Protein AF-A0AAW0MJF1-F1 (afdb_monomer)

Solvent-accessible surface area (backbone atoms only — not comparable to full-atom values): 19004 Å² total; per-residue (Å²): 140,81,65,64,67,62,52,50,54,56,47,52,52,49,53,52,48,53,51,50,51,50,52,51,49,53,52,50,50,53,51,51,53,50,50,53,51,48,53,52,50,49,56,52,47,53,52,52,52,52,54,50,50,53,50,51,52,54,46,53,53,50,53,50,53,53,50,55,50,52,52,51,55,50,53,51,50,51,52,52,51,50,54,61,73,61,71,66,91,77,89,72,94,64,80,83,66,65,59,68,59,53,53,50,50,52,48,50,53,48,54,50,49,49,54,50,51,52,51,51,51,51,52,50,52,51,52,50,51,52,59,71,69,47,79,57,66,64,60,55,48,52,53,50,50,51,52,52,52,51,51,51,50,53,51,52,49,55,49,49,56,48,50,53,49,51,49,52,56,49,52,52,50,51,52,48,52,52,49,52,53,51,52,52,50,51,51,51,54,48,52,52,53,50,54,53,49,50,53,59,46,51,56,48,55,53,51,53,52,48,51,52,52,53,52,50,53,52,50,52,54,50,52,52,53,53,50,57,55,50,52,56,51,50,53,70,71,50,79,85,84,77,81,85,76,75,91,78,82,84,90,85,84,83,89,78,86,80,85,77,80,83,84,74,93,80,82,87,83,86,79,88,82,87,80,92,79,86,86,83,87,84,91,83,72,71,76,64,53,56,58,53,51,49,52,52,55,51,50,51,53,53,50,50,55,52,52,51,53,51,49,51,52,52,51,50,55,54,54,68,74,73,112

Mean predicted aligned error: 22.52 Å

Secondary structure (DSSP, 8-state):
---HHHHHHHHHHHHHHHHHHHHHHHHHHHHHHHHHHHHHHHHHHHHHHHHHHHHHHHHHHHHHHHHHHHHHHHHHHHHHHHHHHT------------HHHHHHHHHHHHHHHHHHHHHHHHHHHHHHHHHHHS--HHHHHHHHHHHHHHHHHHHHHHHHHHHHHHHHHHHHHHHHHHHHHHHHHHHHHHHHHHHHHHHHHHHHHHHHHHHHHHHHHHHHHHHHHHHHHHHHHHHHHS-S----PPPPPP------PPPPP--------PPP------------STHHHHHHHHHHHHHHHHHHHHHHHHHHHHHHHHHHTT-

Radius of gyration: 60.4 Å; Cα contacts (8 Å, |Δi|>4): 4; chains: 1; bounding box: 128×56×182 Å

Organism: NCBI:txid88201

InterPro domains:
  IPR018039 Intermediate filament protein, conserved site [PS00226] (220-228)
  IPR039008 Intermediate filament, rod domain [PF00038] (60-233)
  IPR039008 Intermediate filament, rod domain [PS51842] (1-234)
  IPR039008 Intermediate filament, rod domain [SM01391] (6-233)
  IPR050405 Intermediate filament structural protein [PTHR45652] (61-307)

Sequence (323 aa):
MSLAPARLYEQEIRDLRARVEELTHEKSQMHVDCVQMNDALERSREKLDEESGSREESGALLDEIAFLRKVHEEELHELQASLQATQVSVEMDMAKPDLAAALKDIRSQYENLSARNQAQAEDWYRSKIATCLRPRPELTEYRRQVQARTLEIEALRGHNEALERQIAEMEDRHNQEIGELQDTIQQLEVALRTTKGEMSHHLREYQDLLNVKMALDIEIAAYRKLLEGEECRLSSVGGSWCSRVTPASPTCPRAATPWAPTGGPNPKRRKETRERGRGRGGEGEEGGDERREEMRREETRREEMRKEMRERMRRKRRAEAAG

Structure (mmCIF, N/CA/C/O backbone):
data_AF-A0AAW0MJF1-F1
#
_entry.id   AF-A0AAW0MJF1-F1
#
loop_
_atom_site.group_PDB
_atom_site.id
_atom_site.type_symbol
_atom_site.label_atom_id
_atom_site.label_alt_id
_atom_site.label_comp_id
_atom_site.label_asym_id
_atom_site.label_entity_id
_atom_site.label_seq_id
_atom_site.pdbx_PDB_ins_code
_atom_site.Cartn_x
_atom_site.Cartn_y
_atom_site.Cartn_z
_atom_site.occupancy
_atom_site.B_iso_or_equiv
_atom_site.auth_seq_id
_atom_site.auth_comp_id
_atom_site.auth_asym_id
_atom_site.auth_atom_id
_atom_site.pdbx_PDB_model_num
ATOM 1 N N . MET A 1 1 ? 25.056 -19.487 -34.128 1.00 54.19 1 MET A N 1
ATOM 2 C CA . MET A 1 1 ? 23.997 -20.400 -33.647 1.00 54.19 1 MET A CA 1
ATOM 3 C C . MET A 1 1 ? 24.517 -21.143 -32.417 1.00 54.19 1 MET A C 1
ATOM 5 O O . MET A 1 1 ? 25.298 -22.054 -32.618 1.00 54.19 1 MET A O 1
ATOM 9 N N . SER A 1 2 ? 24.176 -20.736 -31.183 1.00 54.31 2 SER A N 1
ATOM 10 C CA . SER A 1 2 ? 24.315 -21.587 -29.965 1.00 54.31 2 SER A CA 1
ATOM 11 C C . SER A 1 2 ? 23.780 -20.947 -28.660 1.00 54.31 2 SER A C 1
ATOM 13 O O . SER A 1 2 ? 24.187 -21.354 -27.579 1.00 54.31 2 SER A O 1
ATOM 15 N N . LEU A 1 3 ? 22.887 -19.947 -28.712 1.00 56.09 3 LEU A N 1
ATOM 16 C CA . LEU A 1 3 ? 22.338 -19.310 -27.494 1.00 56.09 3 LEU A CA 1
ATOM 17 C C . LEU A 1 3 ? 21.082 -20.009 -26.939 1.00 56.09 3 LEU A C 1
ATOM 19 O O . LEU A 1 3 ? 20.612 -19.651 -25.866 1.00 56.09 3 LEU A O 1
ATOM 23 N N . ALA A 1 4 ? 20.528 -20.995 -27.650 1.00 67.94 4 ALA A N 1
ATOM 24 C CA . ALA A 1 4 ? 19.291 -21.670 -27.251 1.00 67.94 4 ALA A CA 1
ATOM 25 C C . ALA A 1 4 ? 19.394 -22.452 -25.921 1.00 67.94 4 ALA A C 1
ATOM 27 O O . ALA A 1 4 ? 18.484 -22.313 -25.109 1.00 67.94 4 ALA A O 1
ATOM 28 N N . PRO A 1 5 ? 20.484 -23.195 -25.627 1.00 75.19 5 PRO A N 1
ATOM 29 C CA . PRO A 1 5 ? 20.583 -23.947 -24.373 1.00 75.19 5 PRO A CA 1
ATOM 30 C C . PRO A 1 5 ? 20.704 -23.042 -23.141 1.00 75.19 5 PRO A C 1
ATOM 32 O O . PRO A 1 5 ? 20.061 -23.290 -22.132 1.00 75.19 5 PRO A O 1
ATOM 35 N N . ALA A 1 6 ? 21.481 -21.957 -23.230 1.00 77.25 6 ALA A N 1
ATOM 36 C CA . ALA A 1 6 ? 21.630 -21.000 -22.129 1.00 77.25 6 ALA A CA 1
ATOM 37 C C . ALA A 1 6 ? 20.303 -20.297 -21.797 1.00 77.25 6 ALA A C 1
ATOM 39 O O . ALA A 1 6 ? 19.976 -20.116 -20.630 1.00 77.25 6 ALA A O 1
ATOM 40 N N . ARG A 1 7 ? 19.504 -19.971 -22.822 1.00 80.44 7 ARG A N 1
ATOM 41 C CA . ARG A 1 7 ? 18.175 -19.369 -22.644 1.00 80.44 7 ARG A CA 1
ATOM 42 C C . ARG A 1 7 ? 17.169 -20.313 -21.985 1.00 80.44 7 ARG A C 1
ATOM 44 O O . ARG A 1 7 ? 16.354 -19.839 -21.206 1.00 80.44 7 ARG A O 1
ATOM 51 N N . LEU A 1 8 ? 17.242 -21.614 -22.275 1.00 84.88 8 LEU A N 1
ATOM 52 C CA . LEU A 1 8 ? 16.410 -22.630 -21.622 1.00 84.88 8 LEU A CA 1
ATOM 53 C C . LEU A 1 8 ? 16.735 -22.737 -20.129 1.00 84.88 8 LEU A C 1
ATOM 55 O O . LEU A 1 8 ? 15.830 -22.640 -19.312 1.00 84.88 8 LEU A O 1
ATOM 59 N N . TYR A 1 9 ? 18.018 -22.816 -19.766 1.00 85.44 9 TYR A N 1
ATOM 60 C CA . TYR A 1 9 ? 18.418 -22.847 -18.354 1.00 85.44 9 TYR A CA 1
ATOM 61 C C . TYR A 1 9 ? 18.075 -21.554 -17.609 1.00 85.44 9 TYR A C 1
ATOM 63 O O . TYR A 1 9 ? 17.647 -21.593 -16.461 1.00 85.44 9 TYR A O 1
ATOM 71 N N . GLU A 1 10 ? 18.232 -20.391 -18.245 1.00 88.50 10 GLU A N 1
ATOM 72 C CA . GLU A 1 10 ? 17.797 -19.125 -17.647 1.00 88.50 10 GLU A CA 1
ATOM 73 C C . GLU A 1 10 ? 16.285 -19.081 -17.415 1.00 88.50 10 GLU A C 1
ATOM 75 O O . GLU A 1 10 ? 15.842 -18.515 -16.418 1.00 88.50 10 GLU A O 1
ATOM 80 N N . GLN A 1 11 ? 15.500 -19.658 -18.325 1.00 92.00 11 GLN A N 1
ATOM 81 C CA . GLN A 1 11 ? 14.054 -19.750 -18.186 1.00 92.00 11 GLN A CA 1
ATOM 82 C C . GLN A 1 11 ? 13.667 -20.716 -17.059 1.00 92.00 11 GLN A C 1
ATOM 84 O O . GLN A 1 11 ? 12.925 -20.318 -16.172 1.00 92.00 11 GLN A O 1
ATOM 89 N N . GLU A 1 12 ? 14.267 -21.906 -17.000 1.00 92.38 12 GLU A N 1
ATOM 90 C CA . GLU A 1 12 ? 14.061 -22.862 -15.903 1.00 92.38 12 GLU A CA 1
ATOM 91 C C . GLU A 1 12 ? 14.434 -22.267 -14.537 1.00 92.38 12 GLU A C 1
ATOM 93 O O . GLU A 1 12 ? 13.709 -22.443 -13.563 1.00 92.38 12 GLU A O 1
ATOM 98 N N . ILE A 1 13 ? 15.532 -21.506 -14.444 1.00 93.12 13 ILE A N 1
ATOM 99 C CA . ILE A 1 13 ? 15.917 -20.814 -13.204 1.00 93.12 13 ILE A CA 1
ATOM 100 C C . ILE A 1 13 ? 14.878 -19.755 -12.816 1.00 93.12 13 ILE A C 1
ATOM 102 O O . ILE A 1 13 ? 14.597 -19.598 -11.628 1.00 93.12 13 ILE A O 1
ATOM 106 N N . ARG A 1 14 ? 14.316 -19.016 -13.782 1.00 94.81 14 ARG A N 1
ATOM 107 C CA . ARG A 1 14 ? 13.244 -18.043 -13.514 1.00 94.81 14 ARG A CA 1
ATOM 108 C C . ARG A 1 14 ? 11.971 -18.735 -13.037 1.00 94.81 14 ARG A C 1
ATOM 110 O O . ARG A 1 14 ? 11.417 -18.306 -12.031 1.00 94.81 14 ARG A O 1
ATOM 117 N N . ASP A 1 15 ? 11.571 -19.822 -13.685 1.00 94.81 15 ASP A N 1
ATOM 118 C CA . ASP A 1 15 ? 10.372 -20.584 -13.325 1.00 94.81 15 ASP A CA 1
ATOM 119 C C . ASP A 1 15 ? 10.519 -21.225 -11.935 1.00 94.81 15 ASP A C 1
ATOM 121 O O . ASP A 1 15 ? 9.611 -21.159 -11.108 1.00 94.81 15 ASP A O 1
ATOM 125 N N . LEU A 1 16 ? 11.700 -21.774 -11.624 1.00 93.75 16 LEU A N 1
ATOM 126 C CA . LEU A 1 16 ? 12.009 -22.306 -10.296 1.00 93.75 16 LEU A CA 1
ATOM 127 C C . LEU A 1 16 ? 12.010 -21.214 -9.219 1.00 93.75 16 LEU A C 1
ATOM 129 O O . LEU A 1 16 ? 11.521 -21.459 -8.119 1.00 93.75 16 LEU A O 1
ATOM 133 N N . ARG A 1 17 ? 12.525 -20.012 -9.512 1.00 95.75 17 ARG A N 1
ATOM 134 C CA . ARG A 1 17 ? 12.466 -18.869 -8.581 1.00 95.75 17 ARG A CA 1
ATOM 135 C C . ARG A 1 17 ? 11.030 -18.431 -8.326 1.00 95.75 17 ARG A C 1
ATOM 137 O O . ARG A 1 17 ? 10.650 -18.338 -7.165 1.00 95.75 17 ARG A O 1
ATOM 144 N N . ALA A 1 18 ? 10.231 -18.267 -9.380 1.00 96.06 18 ALA A N 1
ATOM 145 C CA . ALA A 1 18 ? 8.816 -17.928 -9.263 1.00 96.06 18 ALA A CA 1
ATOM 146 C C . ALA A 1 18 ? 8.054 -18.976 -8.438 1.00 96.06 18 ALA A C 1
ATOM 148 O O . ALA A 1 18 ? 7.267 -18.627 -7.563 1.00 96.06 18 ALA A O 1
ATOM 149 N N . ARG A 1 19 ? 8.350 -20.269 -8.636 1.00 96.25 19 ARG A N 1
ATOM 150 C CA . ARG A 1 19 ? 7.733 -21.345 -7.852 1.00 96.25 19 ARG A CA 1
ATOM 151 C C . ARG A 1 19 ? 8.162 -21.336 -6.385 1.00 96.25 19 ARG A C 1
ATOM 153 O O . ARG A 1 19 ? 7.353 -21.640 -5.513 1.00 96.25 19 ARG A O 1
ATOM 160 N N . VAL A 1 20 ? 9.423 -21.014 -6.093 1.00 95.19 20 VAL A N 1
ATOM 161 C CA . VAL A 1 20 ? 9.897 -20.844 -4.711 1.00 95.19 20 VAL A CA 1
ATOM 162 C C . VAL A 1 20 ? 9.203 -19.652 -4.058 1.00 95.19 20 VAL A C 1
ATOM 164 O O . VAL A 1 20 ? 8.736 -19.788 -2.933 1.00 95.19 20 VAL A O 1
ATOM 167 N N . GLU A 1 21 ? 9.086 -18.525 -4.758 1.00 95.50 21 GLU A N 1
ATOM 168 C CA . GLU A 1 21 ? 8.379 -17.335 -4.276 1.00 95.50 21 GLU A CA 1
ATOM 169 C C . GLU A 1 21 ? 6.901 -17.643 -3.983 1.00 95.50 21 GLU A C 1
ATOM 171 O O . GLU A 1 21 ? 6.422 -17.365 -2.882 1.00 95.50 21 GLU A O 1
ATOM 176 N N . GLU A 1 22 ? 6.210 -18.328 -4.894 1.00 96.62 22 GLU A N 1
ATOM 177 C CA . GLU A 1 22 ? 4.825 -18.780 -4.715 1.00 96.62 22 GLU A CA 1
ATOM 178 C C . GLU A 1 22 ? 4.674 -19.689 -3.485 1.00 96.62 22 GLU A C 1
ATOM 180 O O . GLU A 1 22 ? 3.863 -19.414 -2.603 1.00 96.62 22 GLU A O 1
ATOM 185 N N . LEU A 1 23 ? 5.524 -20.713 -3.349 1.00 95.44 23 LEU A N 1
ATOM 186 C CA . LEU A 1 23 ? 5.511 -21.607 -2.185 1.00 95.44 23 LEU A CA 1
ATOM 187 C C . LEU A 1 23 ? 5.860 -20.879 -0.880 1.00 95.44 23 LEU A C 1
ATOM 189 O O . LEU A 1 23 ? 5.352 -21.238 0.184 1.00 95.44 23 LEU A O 1
ATOM 193 N N . THR A 1 24 ? 6.728 -19.864 -0.920 1.00 94.44 24 THR A N 1
ATOM 194 C CA . THR A 1 24 ? 7.010 -19.041 0.264 1.00 94.44 24 THR A CA 1
ATOM 195 C C . THR A 1 24 ? 5.816 -18.178 0.649 1.00 94.44 24 THR A C 1
ATOM 197 O O . THR A 1 24 ? 5.530 -18.063 1.842 1.00 94.44 24 THR A O 1
ATOM 200 N N . HIS A 1 25 ? 5.088 -17.644 -0.333 1.00 97.19 25 HIS A N 1
ATOM 201 C CA . HIS A 1 25 ? 3.863 -16.894 -0.103 1.00 97.19 25 HIS A CA 1
ATOM 202 C C . HIS A 1 25 ? 2.766 -17.798 0.475 1.00 97.19 25 HIS A C 1
ATOM 204 O O . HIS A 1 25 ? 2.251 -17.498 1.551 1.00 97.19 25 HIS A O 1
ATOM 210 N N . GLU A 1 26 ? 2.503 -18.959 -0.131 1.00 96.75 26 GLU A N 1
ATOM 211 C CA . GLU A 1 26 ? 1.558 -19.956 0.393 1.00 96.75 26 GLU A CA 1
ATOM 212 C C . GLU A 1 26 ? 1.924 -20.397 1.815 1.00 96.75 26 GLU A C 1
ATOM 214 O O . GLU A 1 26 ? 1.077 -20.419 2.706 1.00 96.75 26 GLU A O 1
ATOM 219 N N . LYS A 1 27 ? 3.205 -20.689 2.078 1.00 94.69 27 LYS A N 1
ATOM 220 C CA . LYS A 1 27 ? 3.678 -21.037 3.424 1.00 94.69 27 LYS A CA 1
ATOM 221 C C . LYS A 1 27 ? 3.429 -19.906 4.424 1.00 94.69 27 LYS A C 1
ATOM 223 O O . LYS A 1 27 ? 3.057 -20.183 5.564 1.00 94.69 27 LYS A O 1
ATOM 228 N N . SER A 1 28 ? 3.666 -18.655 4.030 1.00 94.81 28 SER A N 1
ATOM 229 C CA . SER A 1 28 ? 3.413 -17.496 4.890 1.00 94.81 28 SER A CA 1
ATOM 230 C C . SER A 1 28 ? 1.921 -17.314 5.173 1.00 94.81 28 SER A C 1
ATOM 232 O O . SER A 1 28 ? 1.554 -17.118 6.329 1.00 94.81 28 SER A O 1
ATOM 234 N N . GLN A 1 29 ? 1.064 -17.506 4.167 1.00 96.69 29 GLN A N 1
ATOM 235 C CA . GLN A 1 29 ? -0.386 -17.446 4.313 1.00 96.69 29 GLN A CA 1
ATOM 236 C C . GLN A 1 29 ? -0.892 -18.543 5.251 1.00 96.69 29 GLN A C 1
ATOM 238 O O . GLN A 1 29 ? -1.562 -18.253 6.235 1.00 96.69 29 GLN A O 1
ATOM 243 N N . MET A 1 30 ? -0.463 -19.789 5.037 1.00 94.69 30 MET A N 1
ATOM 244 C CA . MET A 1 30 ? -0.809 -20.913 5.910 1.00 94.69 30 MET A CA 1
ATOM 245 C C . MET A 1 30 ? -0.332 -20.695 7.351 1.00 94.69 30 MET A C 1
ATOM 247 O O . MET A 1 30 ? -1.000 -21.121 8.292 1.00 94.69 30 MET A O 1
ATOM 251 N N . HIS A 1 31 ? 0.814 -20.035 7.552 1.00 95.50 31 HIS A N 1
ATOM 252 C CA . HIS A 1 31 ? 1.287 -19.678 8.889 1.00 95.50 31 HIS A CA 1
ATOM 253 C C . HIS A 1 31 ? 0.371 -18.639 9.544 1.00 95.50 31 HIS A C 1
ATOM 255 O O . HIS A 1 31 ? 0.042 -18.777 10.721 1.00 95.50 31 HIS A O 1
ATOM 261 N N . VAL A 1 32 ? -0.049 -17.611 8.802 1.00 97.25 32 VAL A N 1
ATOM 262 C CA . VAL A 1 32 ? -1.008 -16.610 9.288 1.00 97.25 32 VAL A CA 1
ATOM 263 C C . VAL A 1 32 ? -2.340 -17.273 9.643 1.00 97.25 32 VAL A C 1
ATOM 265 O O . VAL A 1 32 ? -2.832 -17.070 10.752 1.00 97.25 32 VAL A O 1
ATOM 268 N N . ASP A 1 33 ? -2.868 -18.135 8.777 1.00 96.19 33 ASP A N 1
ATOM 269 C CA . ASP A 1 33 ? -4.121 -18.857 9.015 1.00 96.19 33 ASP A CA 1
ATOM 270 C C . ASP A 1 33 ? -4.019 -19.781 10.243 1.00 96.19 33 ASP A C 1
ATOM 272 O O . ASP A 1 33 ? -4.938 -19.835 11.061 1.00 96.19 33 ASP A O 1
ATOM 276 N N . CYS A 1 34 ? -2.879 -20.461 10.437 1.00 96.12 34 CYS A N 1
ATOM 277 C CA . CYS A 1 34 ? -2.621 -21.266 11.638 1.00 96.12 34 CYS A CA 1
ATOM 278 C C . CYS A 1 34 ? -2.647 -20.424 12.918 1.00 96.12 34 CYS A C 1
ATOM 280 O O . CYS A 1 34 ? -3.217 -20.860 13.918 1.00 96.12 34 CYS A O 1
ATOM 282 N N . VAL A 1 35 ? -2.037 -19.235 12.898 1.00 97.31 35 VAL A N 1
ATOM 283 C CA . VAL A 1 35 ? -2.034 -18.320 14.049 1.00 97.31 35 VAL A CA 1
ATOM 284 C C . VAL A 1 35 ? -3.453 -17.838 14.339 1.00 97.31 35 VAL A C 1
ATOM 286 O O . VAL A 1 35 ? -3.909 -17.944 15.472 1.00 97.31 35 VAL A O 1
ATOM 289 N N . GLN A 1 36 ? -4.199 -17.415 13.317 1.00 96.19 36 GLN A N 1
ATOM 290 C CA . GLN A 1 36 ? -5.585 -16.964 13.477 1.00 96.19 36 GLN A CA 1
ATOM 291 C C . GLN A 1 36 ? -6.502 -18.066 14.026 1.00 96.19 36 GLN A C 1
ATOM 293 O O . GLN A 1 36 ? -7.311 -17.811 14.920 1.00 96.19 36 GLN A O 1
ATOM 298 N N . MET A 1 37 ? -6.366 -19.296 13.518 1.00 93.94 37 MET A N 1
ATOM 299 C CA . MET A 1 37 ? -7.083 -20.464 14.034 1.00 93.94 37 MET A CA 1
ATOM 300 C C . MET A 1 37 ? -6.719 -20.756 15.490 1.00 93.94 37 MET A C 1
ATOM 302 O O . MET A 1 37 ? -7.611 -21.030 16.291 1.00 93.94 37 MET A O 1
ATOM 306 N N . ASN A 1 38 ? -5.436 -20.676 15.854 1.00 95.19 38 ASN A N 1
ATOM 307 C CA . ASN A 1 38 ? -5.012 -20.905 17.232 1.00 95.19 38 ASN A CA 1
ATOM 308 C C . ASN A 1 38 ? -5.569 -19.832 18.181 1.00 95.19 38 ASN A C 1
ATOM 310 O O . ASN A 1 38 ? -6.138 -20.180 19.213 1.00 95.19 38 ASN A O 1
ATOM 314 N N . ASP A 1 39 ? -5.532 -18.558 17.789 1.00 96.44 39 ASP A N 1
ATOM 315 C CA . ASP A 1 39 ? -6.126 -17.469 18.569 1.00 96.44 39 ASP A CA 1
ATOM 316 C C . ASP A 1 39 ? -7.650 -17.638 18.715 1.00 96.44 39 ASP A C 1
ATOM 318 O O . ASP A 1 39 ? -8.237 -17.302 19.743 1.00 96.44 39 ASP A O 1
ATOM 322 N N . ALA A 1 40 ? -8.341 -18.136 17.683 1.00 95.88 40 ALA A N 1
ATOM 323 C CA . ALA A 1 40 ? -9.775 -18.422 17.755 1.00 95.88 40 ALA A CA 1
ATOM 324 C C . ALA A 1 40 ? -10.086 -19.590 18.708 1.00 95.88 40 ALA A C 1
ATOM 326 O O . ALA A 1 40 ? -11.082 -19.544 19.439 1.00 95.88 40 ALA A O 1
ATOM 327 N N . LEU A 1 41 ? -9.231 -20.617 18.728 1.00 95.94 41 LEU A N 1
ATOM 328 C CA . LEU A 1 41 ? -9.331 -21.734 19.666 1.00 95.94 41 LEU A CA 1
ATOM 329 C C . LEU A 1 41 ? -9.059 -21.296 21.108 1.00 95.94 41 LEU A C 1
ATOM 331 O O . LEU A 1 41 ? -9.793 -21.715 22.001 1.00 95.94 41 LEU A O 1
ATOM 335 N N . GLU A 1 42 ? -8.059 -20.445 21.341 1.00 95.62 42 GLU A N 1
ATOM 336 C CA . GLU A 1 42 ? -7.759 -19.893 22.669 1.00 95.62 42 GLU A CA 1
ATOM 337 C C . GLU A 1 42 ? -8.925 -19.049 23.193 1.00 95.62 42 GLU A C 1
ATOM 339 O O . GLU A 1 42 ? -9.444 -19.349 24.265 1.00 95.62 42 GLU A O 1
ATOM 344 N N . ARG A 1 43 ? -9.469 -18.129 22.384 1.00 95.88 43 ARG A N 1
ATOM 345 C CA . ARG A 1 43 ? -10.675 -17.360 22.757 1.00 95.88 43 ARG A CA 1
ATOM 346 C C . ARG A 1 43 ? -11.892 -18.242 23.039 1.00 95.88 43 ARG A C 1
ATOM 348 O O . ARG A 1 43 ? -12.744 -17.887 23.845 1.00 95.88 43 ARG A O 1
ATOM 355 N N . SER A 1 44 ? -12.028 -19.365 22.333 1.00 91.62 44 SER A N 1
ATOM 356 C CA . SER A 1 44 ? -13.135 -20.304 22.566 1.00 91.62 44 SER A CA 1
ATOM 357 C C . SER A 1 44 ? -12.948 -21.097 23.860 1.00 91.62 44 SER A C 1
ATOM 359 O O . SER A 1 44 ? -13.934 -21.415 24.517 1.00 91.62 44 SER A O 1
ATOM 361 N N . ARG A 1 45 ? -11.700 -21.397 24.242 1.00 95.94 45 ARG A N 1
ATOM 362 C CA . ARG A 1 45 ? -11.374 -22.015 25.534 1.00 95.94 45 ARG A CA 1
ATOM 363 C C . ARG A 1 45 ? -11.634 -21.070 26.696 1.00 95.94 45 ARG A C 1
ATOM 365 O O . ARG A 1 45 ? -12.324 -21.473 27.618 1.00 95.94 45 ARG A O 1
ATOM 372 N N . GLU A 1 46 ? -11.172 -19.825 26.606 1.00 95.69 46 GLU A N 1
ATOM 373 C CA . GLU A 1 46 ? -11.406 -18.808 27.642 1.00 95.69 46 GLU A CA 1
ATOM 374 C C . GLU A 1 46 ? -12.903 -18.643 27.933 1.00 95.69 46 GLU A C 1
ATOM 376 O O . GLU A 1 46 ? -13.315 -18.678 29.086 1.00 95.69 46 GLU A O 1
ATOM 381 N N . LYS A 1 47 ? -13.742 -18.590 26.890 1.00 95.50 47 LYS A N 1
ATOM 382 C CA . LYS A 1 47 ? -15.205 -18.543 27.050 1.00 95.50 47 LYS A CA 1
ATOM 383 C C . LYS A 1 47 ? -15.780 -19.766 27.763 1.00 95.50 47 LYS A C 1
ATOM 385 O O . LYS A 1 47 ? -16.700 -19.623 28.558 1.00 95.50 47 LYS A O 1
ATOM 390 N N . LEU A 1 48 ? -15.276 -20.965 27.468 1.00 94.44 48 LEU A N 1
ATOM 391 C CA . LEU A 1 48 ? -15.730 -22.186 28.143 1.00 94.44 48 LEU A CA 1
ATOM 392 C C . LEU A 1 48 ? -15.304 -22.213 29.614 1.00 94.44 48 LEU A C 1
ATOM 394 O O . LEU A 1 48 ? -16.073 -22.684 30.453 1.00 94.44 48 LEU A O 1
ATOM 398 N N . ASP A 1 49 ? -14.114 -21.704 29.926 1.00 93.25 49 ASP A N 1
ATOM 399 C CA . ASP A 1 49 ? -13.621 -21.599 31.299 1.00 93.25 49 ASP A CA 1
ATOM 400 C C . ASP A 1 49 ? -14.437 -20.558 32.090 1.00 93.25 49 ASP A C 1
ATOM 402 O O . ASP A 1 49 ? -14.868 -20.837 33.209 1.00 93.25 49 ASP A O 1
ATOM 406 N N . GLU A 1 50 ? -14.756 -19.407 31.485 1.00 94.12 50 GLU A N 1
ATOM 407 C CA . GLU A 1 50 ? -15.657 -18.392 32.054 1.00 94.12 50 GLU A CA 1
ATOM 408 C C . GLU A 1 50 ? -17.076 -18.939 32.294 1.00 94.12 50 GLU A C 1
ATOM 410 O O . GLU A 1 50 ? -17.642 -18.760 33.376 1.00 94.12 50 GLU A O 1
ATOM 415 N N . GLU A 1 51 ? -17.658 -19.641 31.314 1.00 92.56 51 GLU A N 1
ATOM 416 C CA . GLU A 1 51 ? -18.975 -20.275 31.457 1.00 92.56 51 GLU A CA 1
ATOM 417 C C . GLU A 1 51 ? -18.980 -21.352 32.550 1.00 92.56 51 GLU A C 1
ATOM 419 O O . GLU A 1 51 ? -19.962 -21.483 33.287 1.00 92.56 51 GLU A O 1
ATOM 424 N N . SER A 1 52 ? -17.894 -22.120 32.672 1.00 90.81 52 SER A N 1
ATOM 425 C CA . SER A 1 52 ? -17.745 -23.135 33.718 1.00 90.81 52 SER A CA 1
ATOM 426 C C . SER A 1 52 ? -17.657 -22.487 35.102 1.00 90.81 52 SER A C 1
ATOM 428 O O . SER A 1 52 ? -18.397 -22.894 35.997 1.00 90.81 52 SER A O 1
ATOM 430 N N . GLY A 1 53 ? -16.865 -21.420 3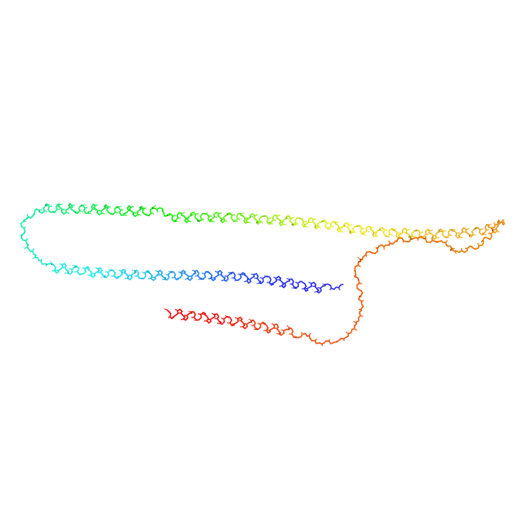5.253 1.00 92.62 53 GLY A N 1
ATOM 431 C CA . GLY A 1 53 ? -16.782 -20.651 36.499 1.00 92.62 53 GLY A CA 1
ATOM 432 C C . GLY A 1 53 ? -18.126 -20.038 36.906 1.00 92.62 53 GLY A C 1
ATOM 433 O O . GLY A 1 53 ? -18.554 -20.178 38.049 1.00 92.62 53 GLY A O 1
ATOM 434 N N . SER A 1 54 ? -18.867 -19.455 35.958 1.00 89.25 54 SER A N 1
ATOM 435 C CA . SER A 1 54 ? -20.199 -18.900 36.236 1.00 89.25 54 SER A CA 1
ATOM 436 C C . SER A 1 54 ? -21.215 -19.971 36.669 1.00 89.25 54 SER A C 1
ATOM 438 O O . SER A 1 54 ? -22.066 -19.715 37.526 1.00 89.25 54 SER A O 1
ATOM 440 N N . ARG A 1 55 ? -21.128 -21.194 36.123 1.00 91.31 55 ARG A N 1
ATOM 441 C CA . ARG A 1 55 ? -21.968 -22.322 36.565 1.00 91.31 55 ARG A CA 1
ATOM 442 C C . ARG A 1 55 ? -21.641 -22.765 37.986 1.00 91.31 55 ARG A C 1
ATOM 444 O O . ARG A 1 55 ? -22.570 -23.061 38.736 1.00 91.31 55 ARG A O 1
ATOM 451 N N . GLU A 1 56 ? -20.364 -22.803 38.352 1.00 93.69 56 GLU A N 1
ATOM 452 C CA . GLU A 1 56 ? -19.932 -23.130 39.716 1.00 93.69 56 GLU A CA 1
ATOM 453 C C . GLU A 1 56 ? -20.414 -22.077 40.721 1.00 93.69 56 GLU A C 1
ATOM 455 O O . GLU A 1 56 ? -21.018 -22.432 41.734 1.00 93.69 56 GLU A O 1
ATOM 460 N N . GLU A 1 57 ? -20.258 -20.786 40.408 1.00 93.56 57 GLU A N 1
ATOM 461 C CA . GLU A 1 57 ? -20.782 -19.685 41.229 1.00 93.56 57 GLU A CA 1
ATOM 462 C C . GLU A 1 57 ? -22.304 -19.771 41.395 1.00 93.56 57 GLU A C 1
ATOM 464 O O . GLU A 1 57 ? -22.827 -19.638 42.503 1.00 93.56 57 GLU A O 1
ATOM 469 N N . SER A 1 58 ? -23.031 -20.050 40.308 1.00 89.81 58 SER A N 1
ATOM 470 C CA . SER A 1 58 ? -24.480 -20.249 40.370 1.00 89.81 58 SER A CA 1
ATOM 471 C C . SER A 1 58 ? -24.864 -21.448 41.242 1.00 89.81 58 SER A C 1
ATOM 473 O O . SER A 1 58 ? -25.897 -21.388 41.907 1.00 89.81 58 SER A O 1
ATOM 475 N N . GLY A 1 59 ? -24.074 -22.525 41.238 1.00 93.25 59 GLY A N 1
ATOM 476 C CA . GLY A 1 59 ? -24.268 -23.681 42.114 1.00 93.25 59 GLY A CA 1
ATOM 477 C C . GLY A 1 59 ? -24.073 -23.322 43.587 1.00 93.25 59 GLY A C 1
ATOM 478 O O . GLY A 1 59 ? -24.957 -23.577 44.401 1.00 93.25 59 GLY A O 1
ATOM 479 N N . ALA A 1 60 ? -22.978 -22.633 43.913 1.00 94.50 60 ALA A N 1
ATOM 480 C CA . ALA A 1 60 ? -22.685 -22.194 45.277 1.00 94.50 60 ALA A CA 1
ATOM 481 C C . ALA A 1 60 ? -23.772 -21.259 45.843 1.00 94.50 60 ALA A C 1
ATOM 483 O O . ALA A 1 60 ? -24.165 -21.385 47.001 1.00 94.50 60 ALA A O 1
ATOM 484 N N . LEU A 1 61 ? -24.310 -20.351 45.021 1.00 94.50 61 LEU A N 1
ATOM 485 C CA . LEU A 1 61 ? -25.418 -19.477 45.423 1.00 94.50 61 LEU A CA 1
ATOM 486 C C . LEU A 1 61 ? -26.718 -20.251 45.691 1.00 94.50 61 LEU A C 1
ATOM 488 O O . LEU A 1 61 ? -27.481 -19.874 46.581 1.00 94.50 61 LEU A O 1
ATOM 492 N N . LEU A 1 62 ? -26.991 -21.321 44.938 1.00 95.62 62 LEU A N 1
ATOM 493 C CA . LEU A 1 62 ? -28.157 -22.175 45.180 1.00 95.62 62 LEU A CA 1
ATOM 494 C C . LEU A 1 62 ? -28.026 -22.946 46.497 1.00 95.62 62 LEU A C 1
ATOM 496 O O . LEU A 1 62 ? -29.007 -23.030 47.241 1.00 95.62 62 LEU A O 1
ATOM 500 N N . ASP A 1 63 ? -26.830 -23.448 46.799 1.00 95.38 63 ASP A N 1
ATOM 501 C CA . ASP A 1 63 ? -26.543 -24.134 48.059 1.00 95.38 63 ASP A CA 1
ATOM 502 C C . ASP A 1 63 ? -26.695 -23.186 49.260 1.00 95.38 63 ASP A C 1
ATOM 504 O O . ASP A 1 63 ? -27.333 -23.543 50.252 1.00 95.38 63 ASP A O 1
ATOM 508 N N . GLU A 1 64 ? -26.216 -21.943 49.148 1.00 95.38 64 GLU A N 1
ATOM 509 C CA . GLU A 1 64 ? -26.387 -20.916 50.185 1.00 95.38 64 GLU A CA 1
ATOM 510 C C . GLU A 1 64 ? -27.868 -20.569 50.415 1.00 95.38 64 GLU A C 1
ATOM 512 O O . GLU A 1 64 ? -28.333 -20.486 51.554 1.00 95.38 64 GLU A O 1
ATOM 517 N N . ILE A 1 65 ? -28.661 -20.427 49.344 1.00 93.94 65 ILE A N 1
ATOM 518 C CA . ILE A 1 65 ? -30.113 -20.201 49.459 1.00 93.94 65 ILE A CA 1
ATOM 519 C C . ILE A 1 65 ? -30.795 -21.377 50.168 1.00 93.94 65 ILE A C 1
ATOM 521 O O . ILE A 1 65 ? -31.692 -21.165 50.989 1.00 93.94 65 ILE A O 1
ATOM 525 N N . ALA A 1 66 ? -30.405 -22.613 49.852 1.00 95.38 66 ALA A N 1
ATOM 526 C CA . ALA A 1 66 ? -30.956 -23.798 50.498 1.00 95.38 66 ALA A CA 1
ATOM 527 C C . ALA A 1 66 ? -30.600 -23.844 51.993 1.00 95.38 66 ALA A C 1
ATOM 529 O O . ALA A 1 66 ? -31.469 -24.133 52.819 1.00 95.38 66 ALA A O 1
ATOM 530 N N . PHE A 1 67 ? -29.360 -23.496 52.343 1.00 96.75 67 PHE A N 1
ATOM 531 C CA . PHE A 1 67 ? -28.911 -23.393 53.728 1.00 96.75 67 PHE A CA 1
ATOM 532 C C . PHE A 1 67 ? -29.711 -22.344 54.509 1.00 96.75 67 PHE A C 1
ATOM 534 O O . PHE A 1 67 ? -30.297 -22.667 55.543 1.00 96.75 67 PHE A O 1
ATOM 541 N N . LEU A 1 68 ? -29.827 -21.121 53.984 1.00 95.62 68 LEU A N 1
ATOM 542 C CA . LEU A 1 68 ? -30.566 -20.036 54.640 1.00 95.62 68 LEU A CA 1
ATOM 543 C C . LEU A 1 68 ? -32.048 -20.371 54.840 1.00 95.62 68 LEU A C 1
ATOM 545 O O . LEU A 1 68 ? -32.612 -20.055 55.886 1.00 95.62 68 LEU A O 1
ATOM 549 N N . ARG A 1 69 ? -32.681 -21.043 53.869 1.00 95.06 69 ARG A N 1
ATOM 550 C CA . ARG A 1 69 ? -34.067 -21.518 54.007 1.00 95.06 69 ARG A CA 1
ATOM 551 C C . ARG A 1 69 ? -34.218 -22.508 55.154 1.00 95.06 69 ARG A C 1
ATOM 553 O O . ARG A 1 69 ? -35.152 -22.373 55.936 1.00 95.06 69 ARG A O 1
ATOM 560 N N . LYS A 1 70 ? -33.294 -23.463 55.264 1.00 96.50 70 LYS A N 1
ATOM 561 C CA . LYS A 1 70 ? -33.311 -24.463 56.333 1.00 96.50 70 LYS A CA 1
ATOM 562 C C . LYS A 1 70 ? -33.158 -23.813 57.710 1.00 96.50 70 LYS A C 1
ATOM 564 O O . LYS A 1 70 ? -33.931 -24.121 58.608 1.00 96.50 70 LYS A O 1
ATOM 569 N N . VAL A 1 71 ? -32.223 -22.870 57.846 1.00 96.94 71 VAL A N 1
ATOM 570 C CA . VAL A 1 71 ? -32.029 -22.113 59.093 1.00 96.94 71 VAL A CA 1
ATOM 571 C C . VAL A 1 71 ? -33.298 -21.342 59.468 1.00 96.94 71 VAL A C 1
ATOM 573 O O . VAL A 1 71 ? -33.744 -21.418 60.606 1.00 96.94 71 VAL A O 1
ATOM 576 N N . HIS A 1 72 ? -33.939 -20.662 58.512 1.00 93.88 72 HIS A N 1
ATOM 577 C CA . HIS A 1 72 ? -35.200 -19.956 58.770 1.00 93.88 72 HIS A CA 1
ATOM 578 C C . HIS A 1 72 ? -36.338 -20.891 59.204 1.00 93.88 72 HIS A C 1
ATOM 580 O O . HIS A 1 72 ? -37.135 -20.531 60.068 1.00 93.88 72 HIS A O 1
ATOM 586 N N . GLU A 1 73 ? -36.451 -22.079 58.606 1.00 94.81 73 GLU A N 1
ATOM 587 C CA . GLU A 1 73 ? -37.457 -23.067 59.013 1.00 94.81 73 GLU A CA 1
ATOM 588 C C . GLU A 1 73 ? -37.226 -23.566 60.444 1.00 94.81 73 GLU A C 1
ATOM 590 O O . GLU A 1 73 ? -38.192 -23.731 61.193 1.00 94.81 73 GLU A O 1
ATOM 595 N N . GLU A 1 74 ? -35.964 -23.761 60.834 1.00 93.06 74 GLU A N 1
ATOM 596 C CA . GLU A 1 74 ? -35.568 -24.140 62.194 1.00 93.06 74 GLU A CA 1
ATOM 597 C C . GLU A 1 74 ? -35.886 -23.017 63.199 1.00 93.06 74 GLU A C 1
ATOM 599 O O . GLU A 1 74 ? -36.563 -23.271 64.197 1.00 93.06 74 GLU A O 1
ATOM 604 N N . GLU A 1 75 ? -35.522 -21.765 62.899 1.00 92.44 75 GLU A N 1
ATOM 605 C CA . GLU A 1 75 ? -35.842 -20.594 63.733 1.00 92.44 75 GLU A CA 1
ATOM 606 C C . GLU A 1 75 ? -37.358 -20.406 63.913 1.00 92.44 75 GLU A C 1
ATOM 608 O O . GLU A 1 75 ? -37.838 -20.134 65.017 1.00 92.44 75 GLU A O 1
ATOM 613 N N . LEU A 1 76 ? -38.143 -20.586 62.844 1.00 92.69 76 LEU A N 1
ATOM 614 C CA . LEU A 1 76 ? -39.604 -20.528 62.916 1.00 92.69 76 LEU A CA 1
ATOM 615 C C . LEU A 1 76 ? -40.175 -21.648 63.792 1.00 92.69 76 LEU A C 1
ATOM 617 O O . LEU A 1 76 ? -41.101 -21.398 64.566 1.00 92.69 76 LEU A O 1
ATOM 621 N N . HIS A 1 77 ? -39.621 -22.860 63.707 1.00 92.00 77 HIS A N 1
ATOM 622 C CA . HIS A 1 77 ? -40.014 -23.973 64.572 1.00 92.00 77 HIS A CA 1
ATOM 623 C C . HIS A 1 77 ? -39.709 -23.687 66.045 1.00 92.00 77 HIS A C 1
ATOM 625 O O . HIS A 1 77 ? -40.570 -23.907 66.900 1.00 92.00 77 HIS A O 1
ATOM 631 N N . GLU A 1 78 ? -38.520 -23.168 66.352 1.00 90.06 78 GLU A N 1
ATOM 632 C CA . GLU A 1 78 ? -38.124 -22.806 67.716 1.00 90.06 78 GLU A CA 1
ATOM 633 C C . GLU A 1 78 ? -39.003 -21.692 68.289 1.00 90.06 78 GLU A C 1
ATOM 635 O O . GLU A 1 78 ? -39.476 -21.793 69.424 1.00 90.06 78 GLU A O 1
ATOM 640 N N . LEU A 1 79 ? -39.290 -20.654 67.498 1.00 87.56 79 LEU A N 1
ATOM 641 C CA . LEU A 1 79 ? -40.199 -19.577 67.893 1.00 87.56 79 LEU A CA 1
ATOM 642 C C . LEU A 1 79 ? -41.617 -20.096 68.136 1.00 87.56 79 LEU A C 1
ATOM 644 O O . LEU A 1 79 ? -42.253 -19.714 69.120 1.00 87.56 79 LEU A O 1
ATOM 648 N N . GLN A 1 80 ? -42.114 -20.991 67.282 1.00 86.50 80 GLN A N 1
ATOM 649 C CA . GLN A 1 80 ? -43.434 -21.592 67.445 1.00 86.50 80 GLN A CA 1
ATOM 650 C C . GLN A 1 80 ? -43.503 -22.498 68.685 1.00 86.50 80 GLN A C 1
ATOM 652 O O . GLN A 1 80 ? -44.494 -22.452 69.416 1.00 86.50 80 GLN A O 1
ATOM 657 N N . ALA A 1 81 ? -42.444 -23.258 68.976 1.00 85.00 81 ALA A N 1
ATOM 658 C CA . ALA A 1 81 ? -42.330 -24.069 70.187 1.00 85.00 81 ALA A CA 1
ATOM 659 C C . ALA A 1 81 ? -42.240 -23.203 71.454 1.00 85.00 81 ALA A C 1
ATOM 661 O O . ALA A 1 81 ? -42.914 -23.485 72.445 1.00 85.00 81 ALA A O 1
ATOM 662 N N . SER A 1 82 ? -41.470 -22.113 71.409 1.00 82.75 82 SER A N 1
ATOM 663 C CA . SER A 1 82 ? -41.384 -21.121 72.485 1.00 82.75 82 SER A CA 1
ATOM 664 C C . SER A 1 82 ? -42.748 -20.488 72.763 1.00 82.75 82 SER A C 1
ATOM 666 O O . SER A 1 82 ? -43.198 -20.441 73.909 1.00 82.75 82 SER A O 1
ATOM 668 N N . LEU A 1 83 ? -43.481 -20.094 71.719 1.00 79.75 83 LEU A N 1
ATOM 669 C CA . LEU A 1 83 ? -44.820 -19.525 71.857 1.00 79.75 83 LEU A CA 1
ATOM 670 C C . LEU A 1 83 ? -45.814 -20.523 72.479 1.00 79.75 83 LEU A C 1
ATOM 672 O O . LEU A 1 83 ? -46.591 -20.144 73.353 1.00 79.75 83 LEU A O 1
ATOM 676 N N . GLN A 1 84 ? -45.748 -21.801 72.094 1.00 76.88 84 GLN A N 1
ATOM 677 C CA . GLN A 1 84 ? -46.554 -22.867 72.704 1.00 76.88 84 GLN A CA 1
ATOM 678 C C . GLN A 1 84 ? -46.165 -23.139 74.167 1.00 76.88 84 GLN A C 1
ATOM 680 O O . GLN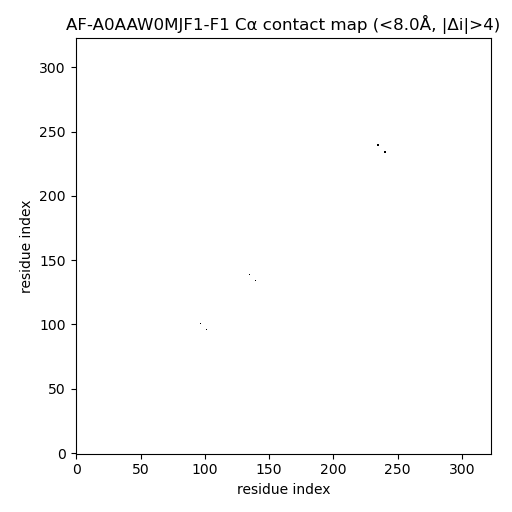 A 1 84 ? -47.042 -23.342 75.003 1.00 76.88 84 GLN A O 1
ATOM 685 N N . ALA A 1 85 ? -44.875 -23.080 74.508 1.00 69.06 85 ALA A N 1
ATOM 686 C CA . ALA A 1 85 ? -44.390 -23.219 75.883 1.00 69.06 85 ALA A CA 1
ATOM 687 C C . ALA A 1 85 ? -44.793 -22.036 76.785 1.00 69.06 85 ALA A C 1
ATOM 689 O O . ALA A 1 85 ? -44.934 -22.195 77.997 1.00 69.06 85 ALA A O 1
ATOM 690 N N . THR A 1 86 ? -45.016 -20.859 76.197 1.00 62.88 86 THR A N 1
ATOM 691 C CA . THR A 1 86 ? -45.410 -19.634 76.912 1.00 62.88 86 THR A CA 1
ATOM 692 C C . THR A 1 86 ? -46.934 -19.498 77.054 1.00 62.88 86 THR A C 1
ATOM 694 O O . THR A 1 86 ? -47.422 -18.540 77.652 1.00 62.88 86 THR A O 1
ATOM 697 N N . GLN A 1 87 ? -47.716 -20.462 76.553 1.00 44.00 87 GLN A N 1
ATOM 698 C CA . GLN A 1 87 ? -49.177 -20.480 76.647 1.00 44.00 87 GLN A CA 1
ATOM 699 C C . GLN A 1 87 ? -49.643 -20.926 78.052 1.00 44.00 87 GLN A C 1
ATOM 701 O O . GLN A 1 87 ? -50.357 -21.910 78.217 1.00 44.00 87 GLN A O 1
ATOM 706 N N . VAL A 1 88 ? -49.223 -20.197 79.090 1.00 45.06 88 VAL A N 1
ATOM 707 C CA . VAL A 1 88 ? -49.713 -20.321 80.469 1.00 45.06 88 VAL A CA 1
ATOM 708 C C . VAL A 1 88 ? -50.606 -19.118 80.749 1.00 45.06 88 VAL A C 1
ATOM 710 O O . VAL A 1 88 ? -50.160 -17.972 80.716 1.00 45.06 88 VAL A O 1
ATOM 713 N N . SER A 1 89 ? -51.891 -19.380 80.993 1.00 42.69 89 SER A N 1
ATOM 714 C CA . SER A 1 89 ? -52.884 -18.361 81.330 1.00 42.69 89 SER A CA 1
ATOM 715 C C . SER A 1 89 ? -52.547 -17.720 82.677 1.00 42.69 89 SER A C 1
ATOM 717 O O . SER A 1 89 ? -52.699 -18.349 83.725 1.00 42.69 89 SER A O 1
ATOM 719 N N . VAL A 1 90 ? -52.110 -16.463 82.651 1.00 42.03 90 VAL A N 1
ATOM 720 C CA . VAL A 1 90 ? -51.964 -15.624 83.843 1.00 42.03 90 VAL A CA 1
ATOM 721 C C . VAL A 1 90 ? -53.104 -14.612 83.826 1.00 42.03 90 VAL A C 1
ATOM 723 O O . VAL A 1 90 ? -53.035 -13.580 83.162 1.00 42.03 90 VAL A O 1
ATOM 726 N N . GLU A 1 91 ? -54.184 -14.940 84.533 1.00 37.75 91 GLU A N 1
ATOM 727 C CA . GLU A 1 91 ? -55.229 -13.979 84.883 1.00 37.75 91 GLU A CA 1
ATOM 728 C C . GLU A 1 91 ? -54.663 -13.043 85.956 1.00 37.75 91 GLU A C 1
ATOM 730 O O . GLU A 1 91 ? -54.571 -13.397 87.131 1.00 37.75 91 GLU A O 1
ATOM 735 N N . MET A 1 92 ? -54.221 -11.856 85.536 1.00 42.94 92 MET A N 1
ATOM 736 C CA . MET A 1 92 ? -53.846 -10.777 86.444 1.00 42.94 92 MET A CA 1
ATOM 737 C C . MET A 1 92 ? -54.944 -9.719 86.396 1.00 42.94 92 MET A C 1
ATOM 739 O O . MET A 1 92 ? -55.118 -9.026 85.393 1.00 42.94 92 MET A O 1
ATOM 743 N N . ASP A 1 93 ? -55.710 -9.649 87.481 1.00 42.97 93 ASP A N 1
ATOM 744 C CA . ASP A 1 93 ? -56.773 -8.675 87.697 1.00 42.97 93 ASP A CA 1
ATOM 745 C C . ASP A 1 93 ? -56.142 -7.283 87.846 1.00 42.97 93 ASP A C 1
ATOM 747 O O . ASP A 1 93 ? -55.645 -6.890 88.903 1.00 42.97 93 ASP A O 1
ATOM 751 N N . MET A 1 94 ? -56.068 -6.567 86.725 1.00 44.28 94 MET A N 1
ATOM 752 C CA . MET A 1 94 ? -55.580 -5.197 86.652 1.00 44.28 94 MET A CA 1
ATOM 753 C C . MET A 1 94 ? -56.796 -4.284 86.560 1.00 44.28 94 MET A C 1
ATOM 755 O O . MET A 1 94 ? -57.525 -4.300 85.566 1.00 44.28 94 MET A O 1
ATOM 759 N N . ALA A 1 95 ? -57.009 -3.476 87.600 1.00 58.16 95 ALA A N 1
ATOM 760 C CA . ALA A 1 95 ? -57.985 -2.394 87.598 1.00 58.16 95 ALA A CA 1
ATOM 761 C C . ALA A 1 95 ? -57.913 -1.634 86.266 1.00 58.16 95 ALA A C 1
ATOM 763 O O . ALA A 1 95 ? -56.839 -1.154 85.907 1.00 58.16 95 ALA A O 1
ATOM 764 N N . LYS A 1 96 ? -59.041 -1.586 85.536 1.00 55.91 96 LYS A N 1
ATOM 765 C CA . LYS A 1 96 ? -59.141 -1.136 84.137 1.00 55.91 96 LYS A CA 1
ATOM 766 C C . LYS A 1 96 ? -58.250 0.088 83.865 1.00 55.91 96 LYS A C 1
ATOM 768 O O . LYS A 1 96 ? -58.655 1.202 84.208 1.00 55.91 96 LYS A O 1
ATOM 773 N N . PRO A 1 97 ? -57.080 -0.090 83.222 1.00 64.12 97 PRO A N 1
ATOM 774 C CA . PRO A 1 97 ? -56.404 1.030 82.602 1.00 64.12 97 PRO A CA 1
ATOM 775 C C . PRO A 1 97 ? -57.301 1.505 81.458 1.00 64.12 97 PRO A C 1
ATOM 777 O O . PRO A 1 97 ? -58.044 0.711 80.876 1.00 64.12 97 PRO A O 1
ATOM 780 N N . ASP A 1 98 ? -57.285 2.801 81.166 1.00 67.94 98 ASP A N 1
ATOM 781 C CA . ASP A 1 98 ? -58.060 3.378 80.071 1.00 67.94 98 ASP A CA 1
ATOM 782 C C . ASP A 1 98 ? -57.600 2.775 78.731 1.00 67.94 98 ASP A C 1
ATOM 784 O O . ASP A 1 98 ? -56.673 3.248 78.073 1.00 67.94 98 ASP A O 1
ATOM 788 N N . LEU A 1 99 ? -58.231 1.662 78.356 1.00 79.50 99 LEU A N 1
ATOM 789 C CA . LEU A 1 99 ? -57.914 0.871 77.174 1.00 79.50 99 LEU A CA 1
ATOM 790 C C . LEU A 1 99 ? -58.084 1.708 75.905 1.00 79.50 99 LEU A C 1
ATOM 792 O O . LEU A 1 99 ? -57.367 1.499 74.933 1.00 79.50 99 LEU A O 1
ATOM 796 N N . ALA A 1 100 ? -59.001 2.678 75.920 1.00 83.75 100 ALA A N 1
ATOM 797 C CA . ALA A 1 100 ? -59.201 3.581 74.799 1.00 83.75 100 ALA A CA 1
ATOM 798 C C . ALA A 1 100 ? -58.001 4.524 74.623 1.00 83.75 100 ALA A C 1
ATOM 800 O O . ALA A 1 100 ? -57.553 4.718 73.492 1.00 83.75 100 ALA A O 1
ATOM 801 N N . ALA A 1 101 ? -57.439 5.054 75.715 1.00 85.12 101 ALA A N 1
ATOM 802 C CA . ALA A 1 101 ? -56.203 5.836 75.670 1.00 85.12 101 ALA A CA 1
ATOM 803 C C . ALA A 1 101 ? -55.002 4.985 75.227 1.00 85.12 101 ALA A C 1
ATOM 805 O O . ALA A 1 101 ? -54.282 5.386 74.316 1.00 85.12 101 ALA A O 1
ATOM 806 N N . ALA A 1 102 ? -54.839 3.777 75.775 1.00 86.81 102 ALA A N 1
ATOM 807 C CA . ALA A 1 102 ? -53.757 2.871 75.383 1.00 86.81 102 ALA A CA 1
ATOM 808 C C . ALA A 1 102 ? -53.842 2.453 73.900 1.00 86.81 102 ALA A C 1
ATOM 810 O O . ALA A 1 102 ? -52.840 2.472 73.189 1.00 86.81 102 ALA A O 1
ATOM 811 N N . LEU A 1 103 ? -55.039 2.134 73.394 1.00 90.56 103 LEU A N 1
ATOM 812 C CA . LEU A 1 103 ? -55.255 1.818 71.977 1.00 90.56 103 LEU A CA 1
ATOM 813 C C . LEU A 1 103 ? -55.001 3.027 71.069 1.00 90.56 103 LEU A C 1
ATOM 815 O O . LEU A 1 103 ? -54.466 2.868 69.970 1.00 90.56 103 LEU A O 1
ATOM 819 N N . LYS A 1 104 ? -55.356 4.237 71.516 1.00 92.81 104 LYS A N 1
ATOM 820 C CA . LYS A 1 104 ? -55.069 5.483 70.796 1.00 92.81 104 LYS A CA 1
ATOM 821 C C . LYS A 1 104 ? -53.566 5.769 70.738 1.00 92.81 104 LYS A C 1
ATOM 823 O O . LYS A 1 104 ? -53.079 6.160 69.679 1.00 92.81 104 LYS A O 1
ATOM 828 N N . ASP A 1 105 ? -52.836 5.523 71.820 1.00 92.56 105 ASP A N 1
ATOM 829 C CA . ASP A 1 105 ? -51.379 5.667 71.863 1.00 92.56 105 ASP A CA 1
ATOM 830 C C . ASP A 1 105 ? -50.677 4.624 70.992 1.00 92.56 105 ASP A C 1
ATOM 832 O O . ASP A 1 105 ? -49.791 4.982 70.219 1.00 92.56 105 ASP A O 1
ATOM 836 N N . ILE A 1 106 ? -51.111 3.359 71.024 1.00 94.19 106 ILE A N 1
ATOM 837 C CA . ILE A 1 106 ? -50.592 2.308 70.133 1.00 94.19 106 ILE A CA 1
ATOM 838 C C . ILE A 1 106 ? -50.836 2.683 68.668 1.00 94.19 106 ILE A C 1
ATOM 840 O O . ILE A 1 106 ? -49.927 2.584 67.845 1.00 94.19 106 ILE A O 1
ATOM 844 N N . ARG A 1 107 ? -52.038 3.172 68.338 1.00 95.19 107 ARG A N 1
ATOM 845 C CA . ARG A 1 107 ? -52.365 3.637 66.986 1.00 95.19 107 ARG A CA 1
ATOM 846 C C . ARG A 1 107 ? -51.486 4.813 66.561 1.00 95.19 107 ARG A C 1
ATOM 848 O O . ARG A 1 107 ? -50.926 4.775 65.473 1.00 95.19 107 ARG A O 1
ATOM 855 N N . SER A 1 108 ? -51.312 5.806 67.430 1.00 95.12 108 SER A N 1
ATOM 856 C CA . SER A 1 108 ? -50.416 6.946 67.203 1.00 95.12 108 SER A CA 1
ATOM 857 C C . SER A 1 108 ? -48.968 6.494 66.988 1.00 95.12 108 SER A C 1
ATOM 859 O O . SER A 1 108 ? -48.301 6.945 66.058 1.00 95.12 108 SER A O 1
ATOM 861 N N . GLN A 1 109 ? -48.464 5.557 67.796 1.00 95.31 109 GLN A N 1
ATOM 862 C CA . GLN A 1 109 ? -47.124 5.000 67.611 1.00 95.31 109 GLN A CA 1
ATOM 863 C C . GLN A 1 109 ? -46.988 4.253 66.284 1.00 95.31 109 GLN A C 1
ATOM 865 O O . GLN A 1 109 ? -45.961 4.396 65.621 1.00 95.31 109 GLN A O 1
ATOM 870 N N . TYR A 1 110 ? -48.014 3.514 65.861 1.00 96.31 110 TYR A N 1
ATOM 871 C CA . TYR A 1 110 ? -47.997 2.788 64.594 1.00 96.31 110 TYR A CA 1
ATOM 872 C C . TYR A 1 110 ? -48.087 3.723 63.385 1.00 96.31 110 TYR A C 1
ATOM 874 O O . TYR A 1 110 ? -47.350 3.548 62.420 1.00 96.31 110 TYR A O 1
ATOM 882 N N . GLU A 1 111 ? -48.928 4.755 63.448 1.00 95.81 111 GLU A N 1
ATOM 883 C CA . GLU A 1 111 ? -49.009 5.802 62.423 1.00 95.81 111 GLU A CA 1
ATOM 884 C C . GLU A 1 111 ? -47.665 6.539 62.298 1.00 95.81 111 GLU A C 1
ATOM 886 O O . GLU A 1 111 ? -47.154 6.714 61.192 1.00 95.81 111 GLU A O 1
ATOM 891 N N . ASN A 1 112 ? -47.021 6.867 63.423 1.00 96.19 112 ASN A N 1
ATOM 892 C CA . ASN A 1 112 ? -45.682 7.460 63.441 1.00 96.19 112 ASN A CA 1
ATOM 893 C C . ASN A 1 112 ? -44.604 6.512 62.893 1.00 96.19 112 ASN A C 1
ATOM 895 O O . ASN A 1 112 ? -43.715 6.950 62.162 1.00 96.19 112 ASN A O 1
ATOM 899 N N . LEU A 1 113 ? -44.659 5.221 63.234 1.00 95.81 113 LEU A N 1
ATOM 900 C CA . LEU A 1 113 ? -43.725 4.214 62.730 1.00 95.81 113 LEU A CA 1
ATOM 901 C C . LEU A 1 113 ? -43.903 4.002 61.222 1.00 95.81 113 LEU A C 1
ATOM 903 O O . LEU A 1 113 ? -42.913 3.961 60.498 1.00 95.81 113 LEU A O 1
ATOM 907 N N . SER A 1 114 ? -45.147 3.938 60.747 1.00 95.38 114 SER A N 1
ATOM 908 C CA . SER A 1 114 ? -45.490 3.836 59.328 1.00 95.38 114 SER A CA 1
ATOM 909 C C . SER A 1 114 ? -45.015 5.062 58.553 1.00 95.38 114 SER A C 1
ATOM 911 O O . SER A 1 114 ? -44.386 4.914 57.510 1.00 95.38 114 SER A O 1
ATOM 913 N N . ALA A 1 115 ? -45.257 6.269 59.071 1.00 96.31 115 ALA A N 1
ATOM 914 C CA . ALA A 1 115 ? -44.798 7.507 58.446 1.00 96.31 115 ALA A CA 1
ATOM 915 C C . ALA A 1 115 ? -43.264 7.580 58.383 1.00 96.31 115 ALA A C 1
ATOM 917 O O . ALA A 1 115 ? -42.702 7.956 57.357 1.00 96.31 115 ALA A O 1
ATOM 918 N N . ARG A 1 116 ? -42.572 7.167 59.455 1.00 96.44 116 ARG A N 1
ATOM 919 C CA . ARG A 1 116 ? -41.103 7.075 59.476 1.00 96.44 116 ARG A CA 1
ATOM 920 C C . ARG A 1 116 ? -40.577 6.033 58.495 1.00 96.44 116 ARG A C 1
ATOM 922 O O . ARG A 1 116 ? -39.619 6.326 57.792 1.00 96.44 116 ARG A O 1
ATOM 929 N N . ASN A 1 117 ? -41.194 4.856 58.427 1.00 95.50 117 ASN A N 1
ATOM 930 C CA . ASN A 1 117 ? -40.816 3.804 57.484 1.00 95.50 117 ASN A CA 1
ATOM 931 C C . ASN A 1 117 ? -40.988 4.288 56.037 1.00 95.50 117 ASN A C 1
ATOM 933 O O . ASN A 1 117 ? -40.063 4.181 55.237 1.00 95.50 117 ASN A O 1
ATOM 937 N N . GLN A 1 118 ? -42.121 4.924 55.731 1.00 96.44 118 GLN A N 1
ATOM 938 C CA . GLN A 1 118 ? -42.371 5.489 54.410 1.00 96.44 118 GLN A CA 1
ATOM 939 C C . GLN A 1 118 ? -41.350 6.575 54.045 1.00 96.44 118 GLN A C 1
ATOM 941 O O . GLN A 1 118 ? -40.779 6.524 52.959 1.00 96.44 118 GLN A O 1
ATOM 946 N N . ALA A 1 119 ? -41.049 7.503 54.958 1.00 96.94 119 ALA A N 1
ATOM 947 C CA . ALA A 1 119 ? -40.023 8.522 54.735 1.00 96.94 119 ALA A CA 1
ATOM 948 C C . ALA A 1 119 ? -38.631 7.904 54.514 1.00 96.94 119 ALA A C 1
ATOM 950 O O . ALA A 1 119 ? -37.918 8.296 53.596 1.00 96.94 119 ALA A O 1
ATOM 951 N N . GLN A 1 120 ? -38.262 6.890 55.300 1.00 96.62 120 GLN A N 1
ATOM 952 C CA . GLN A 1 120 ? -36.996 6.172 55.134 1.00 96.62 120 GLN A CA 1
ATOM 953 C C . GLN A 1 120 ? -36.915 5.438 53.793 1.00 96.62 120 GLN A C 1
ATOM 955 O O . GLN A 1 120 ? -35.866 5.464 53.151 1.00 96.62 120 GLN A O 1
ATOM 960 N N . ALA A 1 121 ? -38.004 4.809 53.348 1.00 95.38 121 ALA A N 1
ATOM 961 C CA . ALA A 1 121 ? -38.071 4.169 52.040 1.00 95.38 121 ALA A CA 1
ATOM 962 C C . ALA A 1 121 ? -37.925 5.206 50.917 1.00 95.38 121 ALA A C 1
ATOM 964 O O . ALA A 1 121 ? -37.125 5.015 50.002 1.00 95.38 121 ALA A O 1
ATOM 965 N N . GLU A 1 122 ? -38.638 6.330 51.007 1.00 96.38 122 GLU A N 1
ATOM 966 C CA . GLU A 1 122 ? -38.532 7.430 50.047 1.00 96.38 122 GLU A CA 1
ATOM 967 C C . GLU A 1 122 ? -37.111 8.004 49.981 1.00 96.38 122 GLU A C 1
ATOM 969 O O . GLU A 1 122 ? -36.568 8.159 48.886 1.00 96.38 122 GLU A O 1
ATOM 974 N N . ASP A 1 123 ? -36.475 8.264 51.123 1.00 96.75 123 ASP A N 1
ATOM 975 C CA . ASP A 1 123 ? -35.099 8.763 51.184 1.00 96.75 123 ASP A CA 1
ATOM 976 C C . ASP A 1 123 ? -34.093 7.736 50.647 1.00 96.75 123 ASP A C 1
ATOM 978 O O . ASP A 1 123 ? -33.156 8.095 49.925 1.00 96.75 123 ASP A O 1
ATOM 982 N N . TRP A 1 124 ? -34.312 6.445 50.914 1.00 95.75 124 TRP A N 1
ATOM 983 C CA . TRP A 1 124 ? -33.502 5.361 50.359 1.00 95.75 124 TRP A CA 1
ATOM 984 C C . TRP A 1 124 ? -33.603 5.307 48.830 1.00 95.75 124 TRP A C 1
ATOM 986 O O . TRP A 1 124 ? -32.574 5.287 48.145 1.00 95.75 124 TRP A O 1
ATOM 996 N N . TYR A 1 125 ? -34.820 5.367 48.276 1.00 95.75 125 TYR A N 1
ATOM 997 C CA . TYR A 1 125 ? -35.036 5.405 46.828 1.00 95.75 125 TYR A CA 1
ATOM 998 C C . TYR A 1 125 ? -34.460 6.674 46.201 1.00 95.75 125 TYR A C 1
ATOM 1000 O O . TYR A 1 125 ? -33.776 6.587 45.181 1.00 95.75 125 TYR A O 1
ATOM 1008 N N . ARG A 1 126 ? -34.657 7.847 46.815 1.00 95.19 126 ARG A N 1
ATOM 1009 C CA . ARG A 1 126 ? -34.073 9.115 46.345 1.00 95.19 126 ARG A CA 1
ATOM 1010 C C . ARG A 1 126 ? -32.550 9.049 46.303 1.00 95.19 126 ARG A C 1
ATOM 1012 O O . ARG A 1 126 ? -31.961 9.438 45.298 1.00 95.19 126 ARG A O 1
ATOM 1019 N N . SER A 1 127 ? -31.915 8.511 47.342 1.00 93.81 127 SER A N 1
ATOM 1020 C CA . SER A 1 127 ? -30.459 8.337 47.408 1.00 93.81 127 SER A CA 1
ATOM 1021 C C . SER A 1 127 ? -29.939 7.359 46.345 1.00 93.81 127 SER A C 1
ATOM 1023 O O . SER A 1 127 ? -28.943 7.635 45.663 1.00 93.81 127 SER A O 1
ATOM 1025 N N . LYS A 1 128 ? -30.639 6.237 46.128 1.00 91.81 128 LYS A N 1
ATOM 1026 C CA . LYS A 1 128 ? -30.307 5.278 45.064 1.00 91.81 128 LYS A CA 1
ATOM 1027 C C . LYS A 1 128 ? -30.453 5.886 43.676 1.00 91.81 128 LYS A C 1
ATOM 1029 O O . LYS A 1 128 ? -29.514 5.792 42.889 1.00 91.81 128 LYS A O 1
ATOM 1034 N N . ILE A 1 129 ? -31.565 6.565 43.398 1.00 90.69 129 ILE A N 1
ATOM 1035 C CA . ILE A 1 129 ? -31.799 7.256 42.124 1.00 90.69 129 ILE A CA 1
ATOM 1036 C C . ILE A 1 129 ? -30.727 8.327 41.899 1.00 90.69 129 ILE A C 1
ATOM 1038 O O . ILE A 1 129 ? -30.127 8.363 40.829 1.00 90.69 129 ILE A O 1
ATOM 1042 N N . ALA A 1 130 ? -30.412 9.138 42.910 1.00 89.19 130 ALA A N 1
ATOM 1043 C CA . ALA A 1 130 ? -29.359 10.147 42.822 1.00 89.19 130 ALA A CA 1
ATOM 1044 C C . ALA A 1 130 ? -27.985 9.529 42.520 1.00 89.19 130 ALA A C 1
ATOM 1046 O O . ALA A 1 130 ? -27.233 10.070 41.715 1.00 89.19 130 ALA A O 1
ATOM 1047 N N . THR A 1 131 ? -27.665 8.376 43.111 1.00 83.06 131 THR A N 1
ATOM 1048 C CA . THR A 1 131 ? -26.394 7.674 42.872 1.00 83.06 131 THR A CA 1
ATOM 1049 C C . THR A 1 131 ? -26.342 7.016 41.490 1.00 83.06 131 THR A C 1
ATOM 1051 O O . THR A 1 131 ? -25.294 7.038 40.847 1.00 83.06 131 THR A O 1
ATOM 1054 N N . CYS A 1 132 ? -27.453 6.449 41.013 1.00 80.25 132 CYS A N 1
ATOM 1055 C CA . CYS A 1 132 ? -27.565 5.846 39.681 1.00 80.25 132 CYS A CA 1
ATOM 1056 C C . CYS A 1 132 ? -27.535 6.888 38.558 1.00 80.25 132 CYS A C 1
ATOM 1058 O O . CYS A 1 132 ? -26.937 6.641 37.515 1.00 80.25 132 CYS A O 1
ATOM 1060 N N . LEU A 1 133 ? -28.160 8.048 38.772 1.00 80.69 133 LEU A N 1
ATOM 1061 C CA . LEU A 1 133 ? -28.155 9.162 37.822 1.00 80.69 133 LEU A CA 1
ATOM 1062 C C . LEU A 1 133 ? -26.874 9.998 37.897 1.00 80.69 133 LEU A C 1
ATOM 1064 O O . LEU A 1 133 ? -26.626 10.804 37.000 1.00 80.69 133 LEU A O 1
ATOM 1068 N N . ARG A 1 134 ? -26.048 9.824 38.940 1.00 82.81 134 ARG A N 1
ATOM 1069 C CA . ARG A 1 134 ? -24.778 10.539 39.052 1.00 82.81 134 ARG A CA 1
ATOM 1070 C C . ARG A 1 134 ? -23.852 10.078 37.922 1.00 82.81 134 ARG A C 1
ATOM 1072 O O . ARG A 1 134 ? -23.489 8.899 37.887 1.00 82.81 134 ARG A O 1
ATOM 1079 N N . PRO A 1 135 ? -23.431 10.979 37.019 1.00 74.62 135 PRO A N 1
ATOM 1080 C CA . PRO A 1 135 ? -22.501 10.621 35.963 1.00 74.62 135 PRO A CA 1
ATOM 1081 C C . PRO A 1 135 ? -21.217 10.082 36.592 1.00 74.62 135 PRO A C 1
ATOM 1083 O O . PRO A 1 135 ? -20.655 10.690 37.505 1.00 74.62 135 PRO A O 1
ATOM 1086 N N . ARG A 1 136 ? -20.770 8.915 36.121 1.00 84.56 136 ARG A N 1
ATOM 1087 C CA . ARG A 1 136 ? -19.477 8.357 36.515 1.00 84.56 136 ARG A CA 1
ATOM 1088 C C . ARG A 1 136 ? -18.389 9.090 35.724 1.00 84.56 136 ARG A C 1
ATOM 1090 O O . ARG A 1 136 ? -18.381 8.975 34.492 1.00 84.56 136 ARG A O 1
ATOM 1097 N N . PRO A 1 137 ? -17.534 9.901 36.371 1.00 87.50 137 PRO A N 1
ATOM 1098 C CA . PRO A 1 137 ? -16.534 10.701 35.667 1.00 87.50 137 PRO A CA 1
ATOM 1099 C C . PRO A 1 137 ? -15.576 9.818 34.860 1.00 87.50 137 PRO A C 1
ATOM 1101 O O . PRO A 1 137 ? -15.221 10.182 33.742 1.00 87.50 137 PRO A O 1
ATOM 1104 N N . GLU A 1 138 ? -15.282 8.613 35.350 1.00 91.50 138 GLU A N 1
ATOM 1105 C CA . GLU A 1 138 ? -14.433 7.630 34.677 1.00 91.50 138 GLU A CA 1
ATOM 1106 C C . GLU A 1 138 ? -15.051 7.188 33.343 1.00 91.50 138 GLU A C 1
ATOM 1108 O O . GLU A 1 138 ? -14.372 7.151 32.324 1.00 91.50 138 GLU A O 1
ATOM 1113 N N . LEU A 1 139 ? -16.365 6.930 33.301 1.00 90.56 139 LEU A N 1
ATOM 1114 C CA . LEU A 1 139 ? -17.063 6.554 32.064 1.00 90.56 139 LEU A CA 1
ATOM 1115 C C . LEU A 1 139 ? -17.007 7.676 31.018 1.00 90.56 139 LEU A C 1
ATOM 1117 O O . LEU A 1 139 ? -16.834 7.420 29.826 1.00 90.56 139 LEU A O 1
ATOM 1121 N N . THR A 1 140 ? -17.145 8.925 31.465 1.00 92.44 140 THR A N 1
ATOM 1122 C CA . THR A 1 140 ? -17.040 10.101 30.590 1.00 92.44 140 THR A CA 1
ATOM 1123 C C . THR A 1 140 ? -15.619 10.257 30.052 1.00 92.44 140 THR A C 1
ATOM 1125 O O . THR A 1 140 ? -15.431 10.553 28.871 1.00 92.44 140 THR A O 1
ATOM 1128 N N . GLU A 1 141 ? -14.616 10.006 30.891 1.00 95.62 141 GLU A N 1
ATOM 1129 C CA . GLU A 1 141 ? -13.211 10.045 30.503 1.00 95.62 141 GLU A CA 1
ATOM 1130 C C . GLU A 1 141 ? -12.856 8.936 29.508 1.00 95.62 141 GLU A C 1
ATOM 1132 O O . GLU A 1 141 ? -12.278 9.236 28.462 1.00 95.62 141 GLU A O 1
ATOM 1137 N N . TYR A 1 142 ? -13.273 7.689 29.754 1.00 96.19 142 TYR A N 1
ATOM 1138 C CA . TYR A 1 142 ? -13.091 6.586 28.806 1.00 96.19 142 TYR A CA 1
ATOM 1139 C C . TYR A 1 142 ? -13.765 6.883 27.468 1.00 96.19 142 TYR A C 1
ATOM 1141 O O . TYR A 1 142 ? -13.162 6.690 26.414 1.00 96.19 142 TYR A O 1
ATOM 1149 N N . ARG A 1 143 ? -14.983 7.438 27.481 1.00 96.50 143 ARG A N 1
ATOM 1150 C CA . ARG A 1 143 ? -15.671 7.850 26.251 1.00 96.50 143 ARG A CA 1
ATOM 1151 C C . ARG A 1 143 ? -14.891 8.927 25.491 1.00 96.50 143 ARG A C 1
ATOM 1153 O O . ARG A 1 143 ? -14.781 8.837 24.269 1.00 96.50 143 ARG A O 1
ATOM 1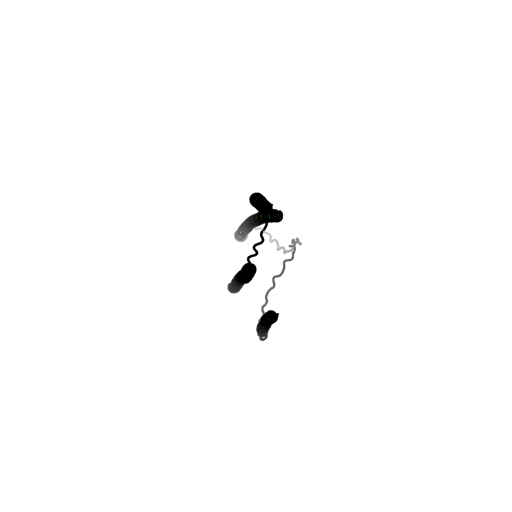160 N N . ARG A 1 144 ? -14.317 9.912 26.193 1.00 97.31 144 ARG A N 1
ATOM 1161 C CA . ARG A 1 144 ? -13.457 10.944 25.588 1.00 97.31 144 ARG A CA 1
ATOM 1162 C C . ARG A 1 144 ? -12.175 10.343 25.012 1.00 97.31 144 ARG A C 1
ATOM 1164 O O . ARG A 1 144 ? -11.767 10.728 23.922 1.00 97.31 144 ARG A O 1
ATOM 1171 N N . GLN A 1 145 ? -11.545 9.406 25.722 1.00 98.38 145 GLN A N 1
ATOM 1172 C CA . GLN A 1 145 ? -10.345 8.718 25.242 1.00 98.38 145 GLN A CA 1
ATOM 1173 C C . GLN A 1 145 ? -10.637 7.911 23.979 1.00 98.38 145 GLN A C 1
ATOM 1175 O O . GLN A 1 145 ? -9.898 8.042 23.011 1.00 98.38 145 GLN A O 1
ATOM 1180 N N . VAL A 1 146 ? -11.735 7.149 23.947 1.00 98.25 146 VAL A N 1
ATOM 1181 C CA . VAL A 1 146 ? -12.159 6.417 22.744 1.00 98.25 146 VAL A CA 1
ATOM 1182 C C . VAL A 1 146 ? -12.327 7.377 21.570 1.00 98.25 146 VAL A C 1
ATOM 1184 O O . VAL A 1 146 ? -11.744 7.142 20.521 1.00 98.25 146 VAL A O 1
ATOM 1187 N N . GLN A 1 147 ? -13.031 8.498 21.754 1.00 98.44 147 GLN A N 1
ATOM 1188 C CA . GLN A 1 147 ? -13.191 9.505 20.698 1.00 98.44 147 GLN A CA 1
ATOM 1189 C C . GLN A 1 147 ? -11.852 10.080 20.219 1.00 98.44 147 GLN A C 1
ATOM 1191 O O . GLN A 1 147 ? -11.630 10.178 19.016 1.00 98.44 147 GLN A O 1
ATOM 1196 N N . ALA A 1 148 ? -10.945 10.422 21.137 1.00 98.38 148 ALA A N 1
ATOM 1197 C CA . ALA A 1 148 ? -9.625 10.940 20.785 1.00 98.38 148 ALA A CA 1
ATOM 1198 C C . ALA A 1 148 ? -8.803 9.919 19.981 1.00 98.38 148 ALA A C 1
ATOM 1200 O O . ALA A 1 148 ? -8.200 10.279 18.974 1.00 98.38 148 ALA A O 1
ATOM 1201 N N . ARG A 1 149 ? -8.825 8.641 20.383 1.00 98.12 149 ARG A N 1
ATOM 1202 C CA . ARG A 1 149 ? -8.151 7.556 19.654 1.00 98.12 149 ARG A CA 1
ATOM 1203 C C . ARG A 1 149 ? -8.782 7.296 18.292 1.00 98.12 149 ARG A C 1
ATOM 1205 O O . ARG A 1 149 ? -8.054 7.068 17.335 1.00 98.12 149 ARG A O 1
ATOM 1212 N N . THR A 1 150 ? -10.106 7.364 18.174 1.00 98.31 150 THR A N 1
ATOM 1213 C CA . THR A 1 150 ? -10.790 7.232 16.881 1.00 98.31 150 THR A CA 1
ATOM 1214 C C . THR A 1 150 ? -10.360 8.333 15.915 1.00 98.31 150 THR A C 1
ATOM 1216 O O . THR A 1 150 ? -10.007 8.031 14.780 1.00 98.31 150 THR A O 1
ATOM 1219 N N . LEU A 1 151 ? -10.295 9.587 16.376 1.00 98.56 151 LEU A N 1
ATOM 1220 C CA . LEU A 1 151 ? -9.819 10.707 15.558 1.00 98.56 151 LEU A CA 1
ATOM 1221 C C . LEU A 1 151 ? -8.338 10.565 15.180 1.00 98.56 151 LEU A C 1
ATOM 1223 O O . LEU A 1 151 ? -7.963 10.868 14.052 1.00 98.56 151 LEU A O 1
ATOM 1227 N N . GLU A 1 152 ? -7.495 10.080 16.096 1.00 98.56 152 GLU A N 1
ATOM 1228 C CA . GLU A 1 152 ? -6.086 9.776 15.814 1.00 98.56 152 GLU A CA 1
ATOM 1229 C C . GLU A 1 152 ? -5.960 8.707 14.714 1.00 98.56 152 GLU A C 1
ATOM 1231 O O . GLU A 1 152 ? -5.195 8.877 13.766 1.00 98.56 152 GLU A O 1
ATOM 1236 N N . ILE A 1 153 ? -6.767 7.643 14.783 1.00 98.38 153 ILE A N 1
ATOM 1237 C CA . ILE A 1 153 ? -6.822 6.594 13.757 1.00 98.38 153 ILE A CA 1
ATOM 1238 C C . ILE A 1 153 ? -7.288 7.162 12.412 1.00 98.38 153 ILE A C 1
ATOM 1240 O O . ILE A 1 153 ? -6.695 6.846 11.384 1.00 98.38 153 ILE A O 1
ATOM 1244 N N . GLU A 1 154 ? -8.332 7.990 12.391 1.00 98.56 154 GLU A N 1
ATOM 1245 C CA . GLU A 1 154 ? -8.833 8.627 11.166 1.00 98.56 154 GLU A CA 1
ATOM 1246 C C . GLU A 1 154 ? -7.793 9.569 10.544 1.00 98.56 154 GLU A C 1
ATOM 1248 O O . GLU A 1 154 ? -7.577 9.529 9.333 1.00 98.56 154 GLU A O 1
ATOM 1253 N N . ALA A 1 155 ? -7.085 10.351 11.361 1.00 98.38 155 ALA A N 1
ATOM 1254 C CA . ALA A 1 155 ? -6.010 11.224 10.901 1.00 98.38 155 ALA A CA 1
ATOM 1255 C C . ALA A 1 155 ? -4.834 10.429 10.312 1.00 98.38 155 ALA A C 1
ATOM 1257 O O . ALA A 1 155 ? -4.338 10.769 9.237 1.00 98.38 155 ALA A O 1
ATOM 1258 N N . LEU A 1 156 ? -4.410 9.348 10.978 1.00 98.31 156 LEU A N 1
ATOM 1259 C CA . LEU A 1 156 ? -3.347 8.470 10.481 1.00 98.31 156 LEU A CA 1
ATOM 1260 C C . LEU A 1 156 ? -3.758 7.736 9.201 1.00 98.31 156 LEU A C 1
ATOM 1262 O O . LEU A 1 156 ? -2.942 7.608 8.292 1.00 98.31 156 LEU A O 1
ATOM 1266 N N . ARG A 1 157 ? -5.019 7.302 9.090 1.00 98.31 157 ARG A N 1
ATOM 1267 C CA . ARG A 1 157 ? -5.566 6.738 7.846 1.00 98.31 157 ARG A CA 1
ATOM 1268 C C . ARG A 1 157 ? -5.510 7.754 6.711 1.00 98.31 157 ARG A C 1
ATOM 1270 O O . ARG A 1 157 ? -4.953 7.445 5.666 1.00 98.31 157 ARG A O 1
ATOM 1277 N N . GLY A 1 158 ? -5.980 8.980 6.944 1.00 98.25 158 GLY A N 1
ATOM 1278 C CA . GLY A 1 158 ? -5.899 10.053 5.951 1.00 98.25 158 GLY A CA 1
ATOM 1279 C C . GLY A 1 158 ? -4.458 10.402 5.557 1.00 98.25 158 GLY A C 1
ATOM 1280 O O . GLY A 1 158 ? -4.192 10.700 4.392 1.00 98.25 158 GLY A O 1
ATOM 1281 N N . HIS A 1 159 ? -3.513 10.328 6.500 1.00 98.31 159 HIS A N 1
ATOM 1282 C CA . HIS A 1 159 ? -2.092 10.521 6.212 1.00 98.31 159 HIS A CA 1
ATOM 1283 C C . HIS A 1 159 ? -1.512 9.384 5.361 1.00 98.31 159 HIS A C 1
ATOM 1285 O O . HIS A 1 159 ? -0.832 9.667 4.378 1.00 98.31 159 HIS A O 1
ATOM 1291 N N . ASN A 1 160 ? -1.824 8.125 5.679 1.00 98.25 160 ASN A N 1
ATOM 1292 C CA . ASN A 1 160 ? -1.414 6.976 4.868 1.00 98.25 160 ASN A CA 1
ATOM 1293 C C . ASN A 1 160 ? -1.974 7.062 3.447 1.00 98.25 160 ASN A C 1
ATOM 1295 O O . ASN A 1 160 ? -1.204 6.968 2.502 1.00 98.25 160 ASN A O 1
ATOM 1299 N N . GLU A 1 161 ? -3.267 7.349 3.278 1.00 98.56 161 GLU A N 1
ATOM 1300 C CA . GLU A 1 161 ? -3.863 7.525 1.946 1.00 98.56 161 GLU A CA 1
ATOM 1301 C C . GLU A 1 161 ? -3.195 8.664 1.156 1.00 98.56 161 GLU A C 1
ATOM 1303 O O . GLU A 1 161 ? -3.083 8.610 -0.069 1.00 98.56 161 GLU A O 1
ATOM 1308 N N . ALA A 1 162 ? -2.756 9.728 1.839 1.00 98.50 162 ALA A N 1
ATOM 1309 C CA . ALA A 1 162 ? -2.016 10.813 1.204 1.00 98.50 162 ALA A CA 1
ATOM 1310 C C . ALA A 1 162 ? -0.609 10.387 0.771 1.00 98.50 162 ALA A C 1
ATOM 1312 O O . ALA A 1 162 ? -0.192 10.746 -0.329 1.00 98.50 162 ALA A O 1
ATOM 1313 N N . LEU A 1 163 ? 0.098 9.613 1.597 1.00 98.50 163 LEU A N 1
ATOM 1314 C CA . LEU A 1 163 ? 1.401 9.050 1.246 1.00 98.50 163 LEU A CA 1
ATOM 1315 C C . LEU A 1 163 ? 1.288 8.045 0.093 1.00 98.50 163 LEU A C 1
ATOM 1317 O O . LEU A 1 163 ? 2.087 8.103 -0.834 1.00 98.50 163 LEU A O 1
ATOM 1321 N N . GLU A 1 164 ? 0.276 7.179 0.102 1.00 98.31 164 GLU A N 1
ATOM 1322 C CA . GLU A 1 164 ? 0.000 6.231 -0.984 1.00 98.31 164 GLU A CA 1
ATOM 1323 C C . GLU A 1 164 ? -0.275 6.957 -2.306 1.00 98.31 164 GLU A C 1
ATOM 1325 O O . GLU A 1 164 ? 0.308 6.609 -3.332 1.00 98.31 164 GLU A O 1
ATOM 1330 N N . ARG A 1 165 ? -1.084 8.027 -2.282 1.00 98.50 165 ARG A N 1
ATOM 1331 C CA . ARG A 1 165 ? -1.300 8.885 -3.459 1.00 98.50 165 ARG A CA 1
ATOM 1332 C C . ARG A 1 165 ? -0.007 9.536 -3.948 1.00 98.50 165 ARG A C 1
ATOM 1334 O O . ARG A 1 165 ? 0.251 9.525 -5.145 1.00 98.50 165 ARG A O 1
ATOM 1341 N N . GLN A 1 166 ? 0.827 10.053 -3.044 1.00 98.56 166 GLN A N 1
ATOM 1342 C CA . GLN A 1 166 ? 2.118 10.639 -3.420 1.00 98.56 166 GLN A CA 1
ATOM 1343 C C . GLN A 1 166 ? 3.065 9.612 -4.048 1.00 98.56 166 GLN A C 1
ATOM 1345 O O . GLN A 1 166 ? 3.767 9.948 -4.999 1.00 98.56 166 GLN A O 1
ATOM 1350 N N . ILE A 1 167 ? 3.091 8.377 -3.539 1.00 98.50 167 ILE A N 1
ATOM 1351 C CA . ILE A 1 167 ? 3.887 7.290 -4.121 1.00 98.50 167 ILE A CA 1
ATOM 1352 C C . ILE A 1 167 ? 3.387 6.976 -5.531 1.00 98.50 167 ILE A C 1
ATOM 1354 O O . ILE A 1 167 ? 4.193 6.995 -6.455 1.00 98.50 167 ILE A O 1
ATOM 1358 N N . ALA A 1 168 ? 2.078 6.798 -5.722 1.00 98.44 168 ALA A N 1
ATOM 1359 C CA . ALA A 1 168 ? 1.505 6.539 -7.043 1.00 98.44 168 ALA A CA 1
ATOM 1360 C C . ALA A 1 16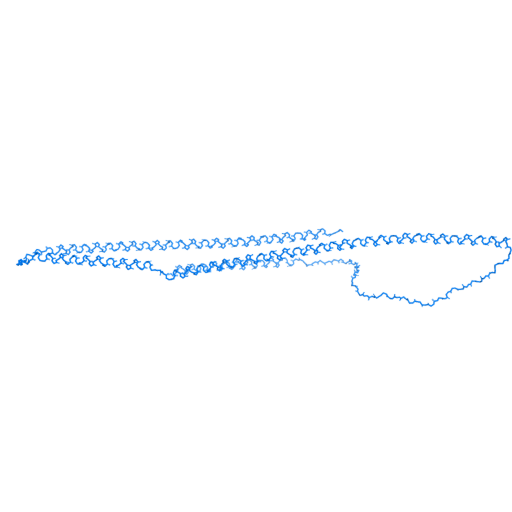8 ? 1.805 7.675 -8.044 1.00 98.44 168 ALA A C 1
ATOM 1362 O O . ALA A 1 168 ? 2.254 7.426 -9.157 1.00 98.44 168 ALA A O 1
ATOM 1363 N N . GLU A 1 169 ? 1.653 8.939 -7.635 1.00 98.56 169 GLU A N 1
ATOM 1364 C CA . GLU A 1 169 ? 1.981 10.104 -8.473 1.00 98.56 169 GLU A CA 1
ATOM 1365 C C . GLU A 1 169 ? 3.480 10.203 -8.809 1.00 98.56 169 GLU A C 1
ATOM 1367 O O . GLU A 1 169 ? 3.857 10.690 -9.879 1.00 98.56 169 GLU A O 1
ATOM 1372 N N . MET A 1 170 ? 4.359 9.800 -7.887 1.00 98.50 170 MET A N 1
ATOM 1373 C CA . MET A 1 170 ? 5.801 9.707 -8.134 1.00 98.50 170 MET A CA 1
ATOM 1374 C C . MET A 1 170 ? 6.112 8.581 -9.126 1.00 98.50 170 MET A C 1
ATOM 1376 O O . MET A 1 170 ? 6.868 8.802 -10.069 1.00 98.50 170 MET A O 1
ATOM 1380 N N . GLU A 1 171 ? 5.520 7.401 -8.942 1.00 98.25 171 GLU A N 1
ATOM 1381 C CA . GLU A 1 171 ? 5.681 6.247 -9.832 1.00 98.25 171 GLU A CA 1
ATOM 1382 C C . GLU A 1 171 ? 5.197 6.562 -11.251 1.00 98.25 171 GLU A C 1
ATOM 1384 O O . GLU A 1 171 ? 5.922 6.305 -12.211 1.00 98.25 171 GLU A O 1
ATOM 1389 N N . ASP A 1 172 ? 4.033 7.197 -11.400 1.00 98.44 172 ASP A N 1
ATOM 1390 C CA . ASP A 1 172 ? 3.492 7.604 -12.698 1.00 98.44 172 ASP A CA 1
ATOM 1391 C C . ASP A 1 172 ? 4.398 8.611 -13.413 1.00 98.44 172 ASP A C 1
ATOM 1393 O O . ASP A 1 172 ? 4.661 8.463 -14.609 1.00 98.44 172 ASP A O 1
ATOM 1397 N N . ARG A 1 173 ? 4.928 9.608 -12.691 1.00 98.62 173 ARG A N 1
ATOM 1398 C CA . ARG A 1 173 ? 5.896 10.562 -13.257 1.00 98.62 173 ARG A CA 1
ATOM 1399 C C . ARG A 1 173 ? 7.178 9.872 -13.700 1.00 98.62 173 ARG A C 1
ATOM 1401 O O . ARG A 1 173 ? 7.638 10.103 -14.812 1.00 98.62 173 ARG A O 1
ATOM 1408 N N . HIS A 1 174 ? 7.725 8.988 -12.871 1.00 98.25 174 HIS A N 1
ATOM 1409 C CA . HIS A 1 174 ? 8.927 8.234 -13.223 1.00 98.25 174 HIS A CA 1
ATOM 1410 C C . HIS A 1 174 ? 8.684 7.315 -14.428 1.00 98.25 174 HIS A C 1
ATOM 1412 O O . HIS A 1 174 ? 9.540 7.212 -15.302 1.00 98.25 174 HIS A O 1
ATOM 1418 N N . ASN A 1 175 ? 7.517 6.675 -14.517 1.00 98.50 175 ASN A N 1
ATOM 1419 C CA . ASN A 1 175 ? 7.146 5.853 -15.667 1.00 98.50 175 ASN A CA 1
ATOM 1420 C C . ASN A 1 175 ? 7.037 6.685 -16.953 1.00 98.50 175 ASN A C 1
ATOM 1422 O O . ASN A 1 175 ? 7.490 6.235 -18.006 1.00 98.50 175 ASN A O 1
ATOM 1426 N N . GLN A 1 176 ? 6.492 7.902 -16.870 1.00 98.50 176 GLN A N 1
ATOM 1427 C CA . GLN A 1 176 ? 6.460 8.846 -17.992 1.00 98.50 176 GLN A CA 1
ATOM 1428 C C . GLN A 1 176 ? 7.876 9.253 -18.420 1.00 98.50 176 GLN A C 1
ATOM 1430 O O . GLN A 1 176 ? 8.209 9.116 -19.594 1.00 98.50 176 GLN A O 1
ATOM 1435 N N . GLU A 1 177 ? 8.739 9.651 -17.479 1.00 98.56 177 GLU A N 1
ATOM 1436 C CA . GLU A 1 177 ? 10.139 10.007 -17.756 1.00 98.56 177 GLU A CA 1
ATOM 1437 C C . GLU A 1 177 ? 10.916 8.840 -18.387 1.00 98.56 177 GLU A C 1
ATOM 1439 O O . GLU A 1 177 ? 11.668 9.025 -19.345 1.00 98.56 177 GLU A O 1
ATOM 1444 N N . ILE A 1 178 ? 10.714 7.611 -17.897 1.00 98.62 178 ILE A N 1
ATOM 1445 C CA . ILE A 1 178 ? 11.304 6.407 -18.497 1.00 98.62 178 ILE A CA 1
ATOM 1446 C C . ILE A 1 178 ? 10.806 6.225 -19.936 1.00 98.62 178 ILE A C 1
ATOM 1448 O O . ILE A 1 178 ? 11.613 5.902 -20.808 1.00 98.62 178 ILE A O 1
ATOM 1452 N N . GLY A 1 179 ? 9.514 6.442 -20.196 1.00 98.62 179 GLY A N 1
ATOM 1453 C CA . GLY A 1 179 ? 8.940 6.404 -21.543 1.00 98.62 179 GLY A CA 1
ATOM 1454 C C . GLY A 1 179 ? 9.582 7.430 -22.480 1.00 98.62 179 GLY A C 1
ATOM 1455 O O . GLY A 1 179 ? 10.063 7.069 -23.552 1.00 98.62 179 GLY A O 1
ATOM 1456 N N . GLU A 1 180 ? 9.699 8.684 -22.044 1.00 98.69 180 GLU A N 1
ATOM 1457 C CA . GLU A 1 180 ? 10.350 9.754 -22.812 1.00 98.69 180 GLU A CA 1
ATOM 1458 C C . GLU A 1 180 ? 11.830 9.443 -23.105 1.00 98.69 180 GLU A C 1
ATOM 1460 O O . GLU A 1 180 ? 12.327 9.642 -24.221 1.00 98.69 180 GLU A O 1
ATOM 1465 N N . LEU A 1 181 ? 12.556 8.899 -22.125 1.00 98.50 181 LEU A N 1
ATOM 1466 C CA . LEU A 1 181 ? 13.941 8.463 -22.309 1.00 98.50 181 LEU A CA 1
ATOM 1467 C C . LEU A 1 181 ? 14.049 7.281 -23.286 1.00 98.50 181 LEU A C 1
ATOM 1469 O O . LEU A 1 181 ? 14.972 7.233 -24.098 1.00 98.50 181 LEU A O 1
ATOM 1473 N N . GLN A 1 182 ? 13.109 6.337 -23.260 1.00 98.75 182 GLN A N 1
ATOM 1474 C CA . GLN A 1 182 ? 13.067 5.247 -24.237 1.00 98.75 182 GLN A CA 1
ATOM 1475 C C . GLN A 1 182 ? 12.786 5.762 -25.651 1.00 98.75 182 GLN A C 1
ATOM 1477 O O . GLN A 1 182 ? 13.446 5.322 -26.595 1.00 98.75 182 GLN A O 1
ATOM 1482 N N . ASP A 1 183 ? 11.873 6.718 -25.805 1.00 98.69 183 ASP A N 1
ATOM 1483 C CA . ASP A 1 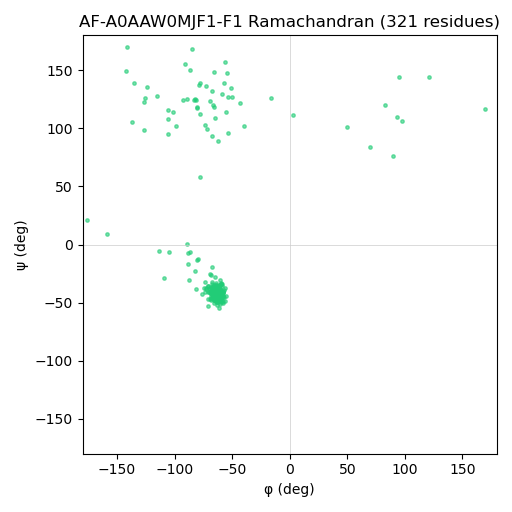183 ? 11.564 7.334 -27.096 1.00 98.69 183 ASP A CA 1
ATOM 1484 C C . ASP A 1 183 ? 12.768 8.095 -27.659 1.00 98.69 183 ASP A C 1
ATOM 1486 O O . ASP A 1 183 ? 13.112 7.945 -28.834 1.00 98.69 183 ASP A O 1
ATOM 1490 N N . THR A 1 184 ? 13.472 8.865 -26.825 1.00 98.75 184 THR A N 1
ATOM 1491 C CA . THR A 1 184 ? 14.701 9.557 -27.250 1.00 98.75 184 THR A CA 1
ATOM 1492 C C . THR A 1 184 ? 15.807 8.578 -27.646 1.00 98.75 184 THR A C 1
ATOM 1494 O O . THR A 1 184 ? 16.457 8.785 -28.674 1.00 98.75 184 THR A O 1
ATOM 1497 N N . ILE A 1 185 ? 15.991 7.471 -26.914 1.00 98.69 185 ILE A N 1
ATOM 1498 C CA . ILE A 1 185 ? 16.915 6.398 -27.314 1.00 98.69 185 ILE A CA 1
ATOM 1499 C C . ILE A 1 185 ? 16.525 5.845 -28.690 1.00 98.69 185 ILE A C 1
ATOM 1501 O O . ILE A 1 185 ? 17.375 5.774 -29.578 1.00 98.69 185 ILE A O 1
ATOM 1505 N N . GLN A 1 186 ? 15.250 5.515 -28.908 1.00 98.75 186 GLN A N 1
ATOM 1506 C CA . GLN A 1 186 ? 14.776 4.990 -30.193 1.00 98.75 186 GLN A CA 1
ATOM 1507 C C . GLN A 1 186 ? 15.008 5.979 -31.343 1.00 98.75 186 GLN A C 1
ATOM 1509 O O . GLN A 1 186 ? 15.470 5.583 -32.417 1.00 98.75 186 GLN A O 1
ATOM 1514 N N . GLN A 1 187 ? 14.738 7.269 -31.129 1.00 98.75 187 GLN A N 1
ATOM 1515 C CA . GLN A 1 187 ? 14.994 8.320 -32.118 1.00 98.75 187 GLN A CA 1
ATOM 1516 C C . GLN A 1 187 ? 16.482 8.397 -32.485 1.00 98.75 187 GLN A C 1
ATOM 1518 O O . GLN A 1 187 ? 16.827 8.436 -33.671 1.00 98.75 187 GLN A O 1
ATOM 1523 N N . LEU A 1 188 ? 17.371 8.353 -31.489 1.00 98.69 188 LEU A N 1
ATOM 1524 C CA . LEU A 1 188 ? 18.819 8.355 -31.706 1.00 98.69 188 LEU A CA 1
ATOM 1525 C C . LEU A 1 188 ? 19.295 7.089 -32.429 1.00 98.69 188 LEU A C 1
ATOM 1527 O O . LEU A 1 188 ? 20.121 7.173 -33.339 1.00 98.69 188 LEU A O 1
ATOM 1531 N N . GLU A 1 189 ? 18.756 5.919 -32.090 1.00 98.62 189 GLU A N 1
ATOM 1532 C CA . GLU A 1 189 ? 19.064 4.663 -32.779 1.00 98.62 189 GLU A CA 1
ATOM 1533 C C . GLU A 1 189 ? 18.621 4.677 -34.247 1.00 98.62 189 GLU A C 1
ATOM 1535 O O . GLU A 1 189 ? 19.332 4.159 -35.116 1.00 98.62 189 GLU A O 1
ATOM 1540 N N . VAL A 1 190 ? 17.456 5.263 -34.543 1.00 98.69 190 VAL A N 1
ATOM 1541 C CA . VAL A 1 190 ? 16.984 5.466 -35.919 1.00 98.69 190 VAL A CA 1
ATOM 1542 C C . VAL A 1 190 ? 17.932 6.401 -36.662 1.00 98.69 190 VAL A C 1
ATOM 1544 O O . VAL A 1 190 ? 18.428 6.021 -37.720 1.00 98.69 190 VAL A O 1
ATOM 1547 N N . ALA A 1 191 ? 18.246 7.573 -36.103 1.00 98.69 191 ALA A N 1
ATOM 1548 C CA . ALA A 1 191 ? 19.157 8.535 -36.722 1.00 98.69 191 ALA A CA 1
ATOM 1549 C C . ALA A 1 191 ? 20.546 7.926 -36.990 1.00 98.69 191 ALA A C 1
ATOM 1551 O O . ALA A 1 191 ? 21.122 8.108 -38.067 1.00 98.69 191 ALA A O 1
ATOM 1552 N N . LEU A 1 192 ? 21.064 7.128 -36.053 1.00 98.69 192 LEU A N 1
ATOM 1553 C CA . LEU A 1 192 ? 22.326 6.410 -36.214 1.00 98.69 192 LEU A CA 1
ATOM 1554 C C . LEU A 1 192 ? 22.264 5.384 -37.355 1.00 98.69 192 LEU A C 1
ATOM 1556 O O . LEU A 1 192 ? 23.197 5.276 -38.153 1.00 98.69 192 LEU A O 1
ATOM 1560 N N . ARG A 1 193 ? 21.171 4.617 -37.455 1.00 98.69 193 ARG A N 1
ATOM 1561 C CA . ARG A 1 193 ? 20.975 3.662 -38.557 1.00 98.69 193 ARG A CA 1
ATOM 1562 C C . ARG A 1 193 ? 20.884 4.371 -39.906 1.00 98.69 193 ARG A C 1
ATOM 1564 O O . ARG A 1 193 ? 21.514 3.908 -40.857 1.00 98.69 193 ARG A O 1
ATOM 1571 N N . THR A 1 194 ? 20.155 5.481 -39.974 1.00 98.69 194 THR A N 1
ATOM 1572 C CA . THR A 1 194 ? 19.998 6.288 -41.189 1.00 98.69 194 THR A CA 1
ATOM 1573 C C . THR A 1 194 ? 21.341 6.841 -41.661 1.00 98.69 194 THR A C 1
ATOM 1575 O O . THR A 1 194 ? 21.771 6.520 -42.766 1.00 98.69 194 THR A O 1
ATOM 1578 N N . THR A 1 195 ? 22.072 7.548 -40.795 1.00 98.31 195 THR A N 1
ATOM 1579 C CA . THR A 1 195 ? 23.387 8.136 -41.126 1.00 98.31 195 THR A CA 1
ATOM 1580 C C . THR A 1 195 ? 24.429 7.082 -41.511 1.00 98.31 195 THR A C 1
ATOM 1582 O O . THR A 1 195 ? 25.223 7.277 -42.431 1.00 98.31 195 THR A O 1
ATOM 1585 N N . LYS A 1 196 ? 24.412 5.904 -40.873 1.00 98.75 196 LYS A N 1
ATOM 1586 C CA . LYS A 1 196 ? 25.256 4.767 -41.278 1.00 98.75 196 LYS A CA 1
ATOM 1587 C C . LYS A 1 196 ? 24.890 4.236 -42.670 1.00 98.75 196 LYS A C 1
ATOM 1589 O O . LYS A 1 196 ? 25.778 3.837 -43.432 1.00 98.75 196 LYS A O 1
ATOM 1594 N N . GLY A 1 197 ? 23.598 4.205 -42.994 1.00 98.56 197 GLY A N 1
ATOM 1595 C CA . GLY A 1 197 ? 23.092 3.846 -44.318 1.00 98.56 197 GLY A CA 1
ATOM 1596 C C . GLY A 1 197 ? 23.561 4.825 -45.393 1.00 98.56 197 GLY A C 1
ATOM 1597 O O . GLY A 1 197 ? 24.110 4.393 -46.406 1.00 98.56 197 GLY A O 1
ATOM 1598 N N . GLU A 1 198 ? 23.434 6.125 -45.130 1.00 98.62 198 GLU A N 1
ATOM 1599 C CA . GLU A 1 198 ? 23.906 7.214 -45.998 1.00 98.62 198 GLU A CA 1
ATOM 1600 C C . GLU A 1 198 ? 25.421 7.149 -46.218 1.00 98.62 198 GLU A C 1
ATOM 1602 O O . GLU A 1 198 ? 25.890 7.179 -47.352 1.00 98.62 198 GLU A O 1
ATOM 1607 N N . MET A 1 199 ? 26.208 6.928 -45.162 1.00 98.56 199 MET A N 1
ATOM 1608 C CA . MET A 1 199 ? 27.658 6.742 -45.284 1.00 98.56 199 MET A CA 1
ATOM 1609 C C . MET A 1 199 ? 28.009 5.563 -46.206 1.00 98.56 199 MET A C 1
ATOM 1611 O O . MET A 1 199 ? 28.886 5.654 -47.064 1.00 98.56 199 MET A O 1
ATOM 1615 N N . SER A 1 200 ? 27.291 4.446 -46.057 1.00 98.50 200 SER A N 1
ATOM 1616 C CA . SER A 1 200 ? 27.475 3.254 -46.897 1.00 98.50 200 SER A CA 1
ATOM 1617 C C . SER A 1 200 ? 27.014 3.478 -48.342 1.00 98.50 200 SER A C 1
ATOM 1619 O O . SER A 1 200 ? 27.469 2.784 -49.252 1.00 98.50 200 SER A O 1
ATOM 1621 N N . HIS A 1 201 ? 26.083 4.406 -48.567 1.00 98.56 201 HIS A N 1
ATOM 1622 C CA . HIS A 1 201 ? 25.676 4.855 -49.894 1.00 98.56 201 HIS A CA 1
ATOM 1623 C C . HIS A 1 201 ? 26.775 5.692 -50.547 1.00 98.56 201 HIS A C 1
ATOM 1625 O O . HIS A 1 201 ? 27.257 5.314 -51.610 1.00 98.56 201 HIS A O 1
ATOM 1631 N N . HIS A 1 202 ? 27.258 6.731 -49.863 1.00 98.44 202 HIS A N 1
ATOM 1632 C CA . HIS A 1 202 ? 28.333 7.583 -50.366 1.00 98.44 202 HIS A CA 1
ATOM 1633 C C . HIS A 1 202 ? 29.604 6.798 -50.684 1.00 98.44 202 HIS A C 1
ATOM 1635 O O . HIS A 1 202 ? 30.213 7.019 -51.723 1.00 98.44 202 HIS A O 1
ATOM 1641 N N . LEU A 1 203 ? 29.988 5.822 -49.854 1.00 98.50 203 LEU A N 1
ATOM 1642 C CA . LEU A 1 203 ? 31.138 4.958 -50.147 1.00 98.50 203 LEU A CA 1
ATOM 1643 C C . LEU A 1 203 ? 30.997 4.192 -51.472 1.00 98.50 203 LEU A C 1
ATOM 1645 O O . LEU A 1 203 ? 31.993 4.005 -52.169 1.00 98.50 203 LEU A O 1
ATOM 1649 N N . ARG A 1 204 ? 29.780 3.766 -51.834 1.00 98.50 204 ARG A N 1
ATOM 1650 C CA . ARG A 1 204 ? 29.520 3.119 -53.129 1.00 98.50 204 ARG A CA 1
ATOM 1651 C C . ARG A 1 204 ? 29.617 4.124 -54.273 1.00 98.50 204 ARG A C 1
ATOM 1653 O O . ARG A 1 204 ? 30.344 3.864 -55.222 1.00 98.50 204 ARG A O 1
ATOM 1660 N N . GLU A 1 205 ? 28.993 5.292 -54.133 1.00 98.56 205 GLU A N 1
ATOM 1661 C CA . GLU A 1 205 ? 29.069 6.367 -55.135 1.00 98.56 205 GLU A CA 1
ATOM 1662 C C . GLU A 1 205 ? 30.515 6.824 -55.390 1.00 98.56 205 GLU A C 1
ATOM 1664 O O . GLU A 1 205 ? 30.916 7.018 -56.537 1.00 98.56 205 GLU A O 1
ATOM 1669 N N . TYR A 1 206 ? 31.329 6.946 -54.336 1.00 98.56 206 TYR A N 1
ATOM 1670 C CA . TYR A 1 206 ? 32.751 7.270 -54.460 1.00 98.56 206 TYR A CA 1
ATOM 1671 C C . TYR A 1 206 ? 33.525 6.190 -55.220 1.00 98.56 206 TYR A C 1
ATOM 1673 O O . TYR A 1 206 ? 34.380 6.522 -56.041 1.00 98.56 206 TYR A O 1
ATOM 1681 N N . GLN A 1 207 ? 33.234 4.910 -54.971 1.00 98.50 207 GLN A N 1
ATOM 1682 C CA . GLN A 1 207 ? 33.866 3.812 -55.698 1.00 98.50 207 GLN A CA 1
ATOM 1683 C C . GLN A 1 207 ? 33.451 3.799 -57.176 1.00 98.50 207 GLN A C 1
ATOM 1685 O O . GLN A 1 207 ? 34.302 3.603 -58.043 1.00 98.50 207 GLN A O 1
ATOM 1690 N N . ASP A 1 208 ? 32.177 4.048 -57.478 1.00 98.31 208 ASP A N 1
ATOM 1691 C CA . ASP A 1 208 ? 31.675 4.124 -58.852 1.00 98.31 208 ASP A CA 1
ATOM 1692 C C . ASP A 1 208 ? 32.312 5.292 -59.615 1.00 98.31 208 ASP A C 1
ATOM 1694 O O . ASP A 1 208 ? 32.786 5.123 -60.742 1.00 98.31 208 ASP A O 1
ATOM 1698 N N . LEU A 1 209 ? 32.431 6.460 -58.977 1.00 98.56 209 LEU A N 1
ATOM 1699 C CA . LEU A 1 209 ? 33.123 7.613 -59.552 1.00 98.56 209 LEU A CA 1
ATOM 1700 C C . LEU A 1 209 ? 34.618 7.336 -59.773 1.00 98.56 209 LEU A C 1
ATOM 1702 O O . LEU A 1 209 ? 35.177 7.727 -60.800 1.00 98.56 209 LEU A O 1
ATOM 1706 N N . LEU A 1 210 ? 35.269 6.635 -58.842 1.00 98.38 210 LEU A N 1
ATOM 1707 C CA . LEU A 1 210 ? 36.656 6.200 -59.003 1.00 98.38 210 LEU A CA 1
ATOM 1708 C C . LEU A 1 210 ? 36.808 5.257 -60.204 1.00 98.38 210 LEU A C 1
ATOM 1710 O O . LEU A 1 210 ? 37.755 5.415 -60.975 1.00 98.38 210 LEU A O 1
ATOM 1714 N N . ASN A 1 211 ? 35.870 4.326 -60.403 1.00 98.25 211 ASN A N 1
ATOM 1715 C CA . ASN A 1 211 ? 35.870 3.426 -61.557 1.00 98.25 211 ASN A CA 1
ATOM 1716 C C . ASN A 1 211 ? 35.768 4.214 -62.877 1.00 98.25 211 ASN A C 1
ATOM 1718 O O . ASN A 1 211 ? 36.533 3.949 -63.805 1.00 98.25 211 ASN A O 1
ATOM 1722 N N . VAL A 1 212 ? 34.890 5.224 -62.951 1.00 98.44 212 VAL A N 1
ATOM 1723 C CA . VAL A 1 212 ? 34.788 6.124 -64.118 1.00 98.44 212 VAL A CA 1
ATOM 1724 C C . VAL A 1 212 ? 36.093 6.891 -64.337 1.00 98.44 212 VAL A C 1
ATOM 1726 O O . VAL A 1 212 ? 36.597 6.943 -65.456 1.00 98.44 212 VAL A O 1
ATOM 1729 N N . LYS A 1 213 ? 36.695 7.437 -63.274 1.00 98.38 213 LYS A N 1
ATOM 1730 C CA . LYS A 1 213 ? 37.985 8.136 -63.357 1.00 98.38 213 LYS A CA 1
ATOM 1731 C C . LYS A 1 213 ? 39.086 7.226 -63.906 1.00 98.38 213 LYS A C 1
ATOM 1733 O O . LYS A 1 213 ? 39.866 7.659 -64.748 1.00 98.38 213 LYS A O 1
ATOM 1738 N N . MET A 1 214 ? 39.142 5.973 -63.456 1.00 98.56 214 MET A N 1
ATOM 1739 C CA . MET A 1 214 ? 40.108 4.994 -63.960 1.00 98.56 214 MET A CA 1
ATOM 1740 C C . MET A 1 214 ? 39.884 4.670 -65.440 1.00 98.56 214 MET A C 1
ATOM 1742 O O . MET A 1 214 ? 40.857 4.564 -66.184 1.00 98.56 214 MET A O 1
ATOM 1746 N N . ALA A 1 215 ? 38.629 4.543 -65.882 1.00 98.56 215 ALA A N 1
ATOM 1747 C CA . ALA A 1 215 ? 38.313 4.356 -67.298 1.00 98.56 215 ALA A CA 1
ATOM 1748 C C . ALA A 1 215 ? 38.807 5.545 -68.141 1.00 98.56 215 ALA A C 1
ATOM 1750 O O . ALA A 1 215 ? 39.494 5.342 -69.141 1.00 98.56 215 ALA A O 1
ATOM 1751 N N . LEU A 1 216 ? 38.570 6.777 -67.677 1.00 98.38 216 LEU A N 1
ATOM 1752 C CA . LEU A 1 216 ? 39.066 7.989 -68.335 1.00 98.38 216 LEU A CA 1
ATOM 1753 C C . LEU A 1 216 ? 40.599 8.057 -68.375 1.00 98.38 216 LEU A C 1
ATOM 1755 O O . LEU A 1 216 ? 41.162 8.445 -69.394 1.00 98.38 216 LEU A O 1
ATOM 1759 N N . ASP A 1 217 ? 41.304 7.656 -67.312 1.00 98.31 217 ASP A N 1
ATOM 1760 C CA . ASP A 1 217 ? 42.774 7.597 -67.335 1.00 98.31 217 ASP A CA 1
ATOM 1761 C C . ASP A 1 217 ? 43.289 6.626 -68.409 1.00 98.31 217 ASP A C 1
ATOM 1763 O O . ASP A 1 217 ? 44.283 6.914 -69.085 1.00 98.31 217 ASP A O 1
ATOM 1767 N N . ILE A 1 218 ? 42.619 5.477 -68.572 1.00 97.88 218 ILE A N 1
ATOM 1768 C CA . ILE A 1 218 ? 42.942 4.486 -69.606 1.00 97.88 218 ILE A CA 1
ATOM 1769 C C . ILE A 1 218 ? 42.695 5.079 -70.997 1.00 97.88 218 ILE A C 1
ATOM 1771 O O . ILE A 1 218 ? 43.559 4.956 -71.866 1.00 97.88 218 ILE A O 1
ATOM 1775 N N . GLU A 1 219 ? 41.564 5.755 -71.206 1.00 98.25 219 GLU A N 1
ATOM 1776 C CA . GLU A 1 219 ? 41.246 6.440 -72.464 1.00 98.25 219 GLU A CA 1
ATOM 1777 C C . GLU A 1 219 ? 42.280 7.523 -72.793 1.00 98.25 219 GLU A C 1
ATOM 1779 O O . GLU A 1 219 ? 42.821 7.537 -73.896 1.00 98.25 219 GLU A O 1
ATOM 1784 N N . ILE A 1 220 ? 42.637 8.381 -71.832 1.00 97.62 220 ILE A N 1
ATOM 1785 C CA . ILE A 1 220 ? 43.668 9.417 -72.003 1.00 97.62 220 ILE A CA 1
ATOM 1786 C C . ILE A 1 220 ? 45.010 8.784 -72.384 1.00 97.62 220 ILE A C 1
ATOM 1788 O O . ILE A 1 220 ? 45.693 9.274 -73.286 1.00 97.62 220 ILE A O 1
ATOM 1792 N N . ALA A 1 221 ? 45.402 7.693 -71.724 1.00 97.88 221 ALA A N 1
ATOM 1793 C CA . ALA A 1 221 ? 46.626 6.975 -72.059 1.00 97.88 221 ALA A CA 1
ATOM 1794 C C . ALA A 1 221 ? 46.574 6.362 -73.470 1.00 97.88 221 ALA A C 1
ATOM 1796 O O . ALA A 1 221 ? 47.581 6.379 -74.180 1.00 97.88 221 ALA A O 1
ATOM 1797 N N . ALA A 1 222 ? 45.417 5.850 -73.897 1.00 97.25 222 ALA A N 1
ATOM 1798 C CA . ALA A 1 222 ? 45.214 5.331 -75.247 1.00 97.25 222 ALA A CA 1
ATOM 1799 C C . ALA A 1 222 ? 45.281 6.445 -76.306 1.00 97.25 222 ALA A C 1
ATOM 1801 O O . ALA A 1 222 ? 45.996 6.292 -77.297 1.00 97.25 222 ALA A O 1
ATOM 1802 N N . TYR A 1 223 ? 44.620 7.586 -76.074 1.00 97.69 223 TYR A N 1
ATOM 1803 C CA . TYR A 1 223 ? 44.687 8.751 -76.960 1.00 97.69 223 TYR A CA 1
ATOM 1804 C C . TYR A 1 223 ? 46.119 9.282 -77.102 1.00 97.69 223 TYR A C 1
ATOM 1806 O O . TYR A 1 223 ? 46.558 9.540 -78.221 1.00 97.69 223 TYR A O 1
ATOM 1814 N N . ARG A 1 224 ? 46.886 9.372 -76.004 1.00 96.56 224 ARG A N 1
ATOM 1815 C CA . ARG A 1 224 ? 48.309 9.763 -76.047 1.00 96.56 224 ARG A CA 1
ATOM 1816 C C . ARG A 1 224 ? 49.140 8.833 -76.937 1.00 96.56 224 ARG A C 1
ATOM 1818 O O . ARG A 1 224 ? 49.873 9.320 -77.787 1.00 96.56 224 ARG A O 1
ATOM 1825 N N . LYS A 1 225 ? 48.964 7.512 -76.817 1.00 95.56 225 LYS A N 1
ATOM 1826 C CA . LYS A 1 225 ? 49.670 6.526 -77.659 1.00 95.56 225 LYS A CA 1
ATOM 1827 C C . LYS A 1 225 ? 49.330 6.637 -79.147 1.00 95.56 225 LYS A C 1
ATOM 1829 O O . LYS A 1 225 ? 50.202 6.432 -79.986 1.00 95.56 225 LYS A O 1
ATOM 1834 N N . LEU A 1 226 ? 48.069 6.913 -79.488 1.00 93.81 226 LEU A N 1
ATOM 1835 C CA . LEU A 1 226 ? 47.662 7.106 -80.885 1.00 93.81 226 LEU A CA 1
ATOM 1836 C C . LEU A 1 226 ? 48.310 8.361 -81.482 1.00 93.81 226 LEU A C 1
ATOM 1838 O O . LEU A 1 226 ? 48.845 8.294 -82.587 1.00 93.81 226 LEU A O 1
ATOM 1842 N N . LEU A 1 227 ? 48.328 9.462 -80.725 1.00 93.31 227 LEU A N 1
ATOM 1843 C CA . LEU A 1 227 ? 48.976 10.713 -81.129 1.00 93.31 227 LEU A CA 1
ATOM 1844 C C . LEU A 1 227 ? 50.490 10.538 -81.324 1.00 93.31 227 LEU A C 1
ATOM 1846 O O . LEU A 1 227 ? 51.014 10.942 -82.359 1.00 93.31 227 LEU A O 1
ATOM 1850 N N . GLU A 1 228 ? 51.176 9.843 -80.410 1.00 89.50 228 GLU A N 1
ATOM 1851 C CA . GLU A 1 228 ? 52.600 9.488 -80.558 1.00 89.50 228 GLU A CA 1
ATOM 1852 C C . GLU A 1 228 ? 52.870 8.706 -81.865 1.00 89.50 228 GLU A C 1
ATOM 1854 O O . GLU A 1 228 ? 53.889 8.908 -82.533 1.00 89.50 228 GLU A O 1
ATOM 1859 N N . GLY A 1 229 ? 51.947 7.829 -82.274 1.00 81.00 229 GLY A N 1
ATOM 1860 C CA . GLY A 1 229 ? 52.039 7.074 -83.527 1.00 81.00 229 GLY A CA 1
ATOM 1861 C C . GLY A 1 229 ? 51.834 7.924 -84.788 1.00 81.00 229 GLY A C 1
ATOM 1862 O O . GLY A 1 229 ? 52.492 7.685 -85.806 1.00 81.00 229 GLY A O 1
ATOM 1863 N N . GLU A 1 230 ? 50.955 8.925 -84.745 1.00 79.00 230 GLU A N 1
ATOM 1864 C CA . GLU A 1 230 ? 50.737 9.857 -85.859 1.00 79.00 230 GLU A CA 1
ATOM 1865 C C . GLU A 1 230 ? 51.883 10.860 -86.011 1.00 79.00 230 GLU A C 1
ATOM 1867 O O . GLU A 1 230 ? 52.345 11.084 -87.134 1.00 79.00 230 GLU A O 1
ATOM 1872 N N . GLU A 1 231 ? 52.418 11.384 -84.905 1.00 76.62 231 GLU A N 1
ATOM 1873 C CA . GLU A 1 231 ? 53.615 12.232 -84.905 1.00 76.62 231 GLU A CA 1
ATOM 1874 C C . GLU A 1 231 ? 54.810 11.509 -85.542 1.00 76.62 231 GLU A C 1
ATOM 1876 O O . GLU A 1 231 ? 55.541 12.106 -86.335 1.00 76.62 231 GLU A O 1
ATOM 1881 N N . CYS A 1 232 ? 54.975 10.203 -85.298 1.00 64.62 232 CYS A N 1
ATOM 1882 C CA . CYS A 1 232 ? 56.021 9.397 -85.939 1.00 64.62 232 CYS A CA 1
ATOM 1883 C C . CYS A 1 232 ? 55.849 9.280 -87.466 1.00 64.62 232 CYS A C 1
ATOM 1885 O O . CYS A 1 232 ? 56.836 9.286 -88.204 1.00 64.62 232 CYS A O 1
ATOM 1887 N N . ARG A 1 233 ? 54.609 9.187 -87.967 1.00 66.44 233 ARG A N 1
ATOM 1888 C CA . ARG A 1 233 ? 54.326 9.107 -89.415 1.00 66.44 233 ARG A CA 1
ATOM 1889 C C . ARG A 1 233 ? 54.473 10.464 -90.098 1.00 66.44 233 ARG A C 1
ATOM 1891 O O . ARG A 1 233 ? 55.069 10.538 -91.171 1.00 66.44 233 ARG A O 1
ATOM 1898 N N . LEU A 1 234 ? 53.973 11.529 -89.472 1.00 64.62 234 LEU A N 1
ATOM 1899 C CA . LEU A 1 234 ? 54.108 12.901 -89.967 1.00 64.62 234 LEU A CA 1
ATOM 1900 C C . LEU A 1 234 ? 55.577 13.346 -89.974 1.00 64.62 234 LEU A C 1
ATOM 1902 O O . LEU A 1 234 ? 56.027 13.914 -90.966 1.00 64.62 234 LEU A O 1
ATOM 1906 N N . SER A 1 235 ? 56.358 12.972 -88.956 1.00 58.78 235 SER A N 1
ATOM 1907 C CA . SER A 1 235 ? 57.813 13.202 -88.907 1.00 58.78 235 SER A CA 1
ATOM 1908 C C . SER A 1 235 ? 58.604 12.383 -89.940 1.00 58.78 235 SER A C 1
ATOM 1910 O O . SER A 1 235 ? 59.742 12.724 -90.256 1.00 58.78 235 SER A O 1
ATOM 1912 N N . SER A 1 236 ? 58.024 11.303 -90.481 1.00 57.19 236 SER A N 1
ATOM 1913 C CA . SER A 1 236 ? 58.632 10.486 -91.541 1.00 57.19 236 SER A CA 1
ATOM 1914 C C . SER A 1 236 ? 58.306 10.979 -92.959 1.00 57.19 236 SER A C 1
ATOM 1916 O O . SER A 1 236 ? 58.984 10.559 -93.896 1.00 57.19 236 SER A O 1
ATOM 1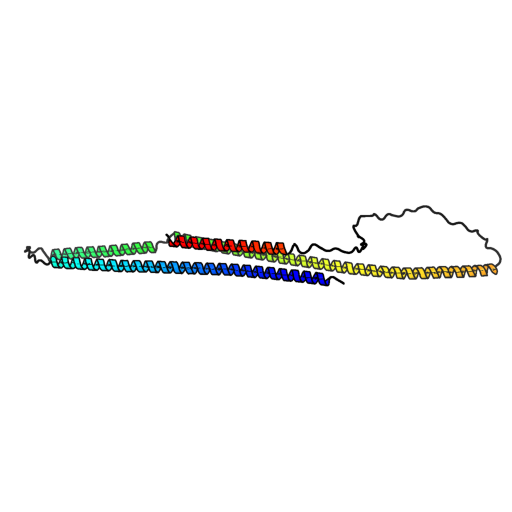918 N N . VAL A 1 237 ? 57.291 11.834 -93.141 1.00 57.22 237 VAL A N 1
ATOM 1919 C CA . VAL A 1 237 ? 56.891 12.392 -94.454 1.00 57.22 237 VAL A CA 1
ATOM 1920 C C . VAL A 1 237 ? 57.221 13.889 -94.573 1.00 57.22 237 VAL A C 1
ATOM 1922 O O . VAL A 1 237 ? 57.532 14.357 -95.666 1.00 57.22 237 VAL A O 1
ATOM 1925 N N . GLY A 1 238 ? 57.239 14.637 -93.469 1.00 50.94 238 GLY A N 1
ATOM 1926 C CA . GLY A 1 238 ? 57.781 15.994 -93.387 1.00 50.94 238 GLY A CA 1
ATOM 1927 C C . GLY A 1 238 ? 59.187 15.958 -92.800 1.00 50.94 238 GLY A C 1
ATOM 1928 O O . GLY A 1 238 ? 59.359 15.780 -91.598 1.00 50.94 238 GLY A O 1
ATOM 1929 N N . GLY A 1 239 ? 60.201 16.081 -93.653 1.00 48.12 239 GLY A N 1
ATOM 1930 C CA . GLY A 1 239 ? 61.595 15.993 -93.242 1.00 48.12 239 GLY A CA 1
ATOM 1931 C C . GLY A 1 239 ? 61.996 17.006 -92.162 1.00 48.12 239 GLY A C 1
ATOM 1932 O O . GLY A 1 239 ? 61.708 18.194 -92.259 1.00 48.12 239 GLY A O 1
ATOM 1933 N N . SER A 1 240 ? 62.796 16.501 -91.220 1.00 53.84 240 SER A N 1
ATOM 1934 C CA . SER A 1 240 ? 63.823 17.227 -90.465 1.00 53.84 240 SER A CA 1
ATOM 1935 C C . SER A 1 240 ? 63.362 18.267 -89.438 1.00 53.84 240 SER A C 1
ATOM 1937 O O . SER A 1 240 ? 63.451 19.466 -89.666 1.00 53.84 240 SER A O 1
ATOM 1939 N N . TRP A 1 241 ? 63.031 17.807 -88.233 1.00 46.62 241 TRP A N 1
ATOM 1940 C CA . TRP A 1 241 ? 63.914 17.892 -87.055 1.00 46.62 241 TRP A CA 1
ATOM 1941 C C . TRP A 1 241 ? 63.099 17.512 -85.818 1.00 46.62 241 TRP A C 1
ATOM 1943 O O . TRP A 1 241 ? 62.212 18.247 -85.404 1.00 46.62 241 TRP A O 1
ATOM 1953 N N . CYS A 1 242 ? 63.467 16.422 -85.150 1.00 46.19 242 CYS A N 1
ATOM 1954 C CA . CYS A 1 242 ? 63.319 16.387 -83.703 1.00 46.19 242 CYS A CA 1
ATOM 1955 C C . CYS A 1 242 ? 64.581 15.765 -83.123 1.00 46.19 242 CYS A C 1
ATOM 1957 O O . CYS A 1 242 ? 64.853 14.572 -83.276 1.00 46.19 242 CYS A O 1
ATOM 1959 N N . SER A 1 243 ? 65.405 16.631 -82.535 1.00 39.44 243 SER A N 1
ATOM 1960 C CA . SER A 1 243 ? 66.592 16.239 -81.797 1.00 39.44 243 SER A CA 1
ATOM 1961 C C . SER A 1 243 ? 66.212 15.229 -80.729 1.00 39.44 243 SER A C 1
ATOM 1963 O O . SER A 1 243 ? 65.348 15.456 -79.885 1.00 39.44 243 SER A O 1
ATOM 1965 N N . ARG A 1 244 ? 66.927 14.114 -80.784 1.00 52.09 244 ARG A N 1
ATOM 1966 C CA . ARG A 1 244 ? 67.065 13.120 -79.735 1.00 52.09 244 ARG A CA 1
ATOM 1967 C C . ARG A 1 244 ? 67.526 13.831 -78.454 1.00 52.09 244 ARG A C 1
ATOM 1969 O O . ARG A 1 244 ? 68.717 14.076 -78.289 1.00 52.09 244 ARG A O 1
ATOM 1976 N N . VAL A 1 245 ? 66.595 14.189 -77.570 1.00 50.16 245 VAL A N 1
ATOM 1977 C CA . VAL A 1 245 ? 66.934 14.575 -76.196 1.00 50.16 245 VAL A CA 1
ATOM 1978 C C . VAL A 1 245 ? 67.091 13.289 -75.386 1.00 50.16 245 VAL A C 1
ATOM 1980 O O . VAL A 1 245 ? 66.251 12.394 -75.410 1.00 50.16 245 VAL A O 1
ATOM 1983 N N . THR A 1 246 ? 68.253 13.186 -74.759 1.00 55.97 246 THR A N 1
ATOM 1984 C CA . THR A 1 246 ? 68.776 12.092 -73.935 1.00 55.97 246 THR A CA 1
ATOM 1985 C C . THR A 1 246 ? 67.877 11.709 -72.749 1.00 55.97 246 THR A C 1
ATOM 1987 O O . THR A 1 246 ? 67.131 12.555 -72.257 1.00 55.97 246 THR A O 1
ATOM 1990 N N . PRO A 1 247 ? 67.995 10.475 -72.218 1.00 51.91 247 PRO A N 1
ATOM 1991 C CA . PRO A 1 247 ? 67.265 10.058 -71.025 1.00 51.91 247 PRO A CA 1
ATOM 1992 C C . PRO A 1 247 ? 67.811 10.794 -69.792 1.00 51.91 247 PRO A C 1
ATOM 1994 O O . PRO A 1 247 ? 69.003 10.719 -69.497 1.00 51.91 247 PRO A O 1
ATOM 1997 N N . ALA A 1 248 ? 66.944 11.499 -69.066 1.00 45.66 248 ALA A N 1
ATOM 1998 C CA . ALA A 1 248 ? 67.251 12.014 -67.737 1.00 45.66 248 ALA A CA 1
ATOM 1999 C C . ALA A 1 248 ? 66.877 10.961 -66.682 1.00 45.66 248 ALA A C 1
ATOM 2001 O O . ALA A 1 248 ? 65.746 10.477 -66.641 1.00 45.66 248 ALA A O 1
ATOM 2002 N N . SER A 1 249 ? 67.853 10.606 -65.847 1.00 44.66 249 SER A N 1
ATOM 2003 C CA . SER A 1 249 ? 67.706 9.764 -64.658 1.00 44.66 249 SER A CA 1
ATOM 2004 C C . SER A 1 249 ? 66.624 10.292 -63.697 1.00 44.66 249 SER A C 1
ATOM 2006 O O . SER A 1 249 ? 66.470 11.509 -63.572 1.00 44.66 249 SER A O 1
ATOM 2008 N N . PRO A 1 250 ? 65.908 9.420 -62.963 1.00 62.09 250 PRO A N 1
ATOM 2009 C CA . PRO A 1 250 ? 64.969 9.840 -61.929 1.00 62.09 250 PRO A CA 1
ATOM 2010 C C . PRO A 1 250 ? 65.675 10.071 -60.581 1.00 62.09 250 PRO A C 1
ATOM 2012 O O . PRO A 1 250 ? 66.798 9.620 -60.382 1.00 62.09 250 PRO A O 1
ATOM 2015 N N . THR A 1 251 ? 64.941 10.686 -59.641 1.00 41.84 251 THR A N 1
ATOM 2016 C CA . THR A 1 251 ? 65.231 11.000 -58.215 1.00 41.84 251 THR A CA 1
ATOM 2017 C C . THR A 1 251 ? 66.045 12.281 -57.965 1.00 41.84 251 THR A C 1
ATOM 2019 O O . THR A 1 251 ? 67.149 12.437 -58.459 1.00 41.84 251 THR A O 1
ATOM 2022 N N . CYS A 1 252 ? 65.561 13.293 -57.233 1.00 45.62 252 CYS A N 1
ATOM 2023 C CA . CYS A 1 252 ? 64.772 13.294 -55.987 1.00 45.62 252 CYS A CA 1
ATOM 2024 C C . CYS A 1 252 ? 63.678 14.395 -55.975 1.00 45.62 252 CYS A C 1
ATOM 2026 O O . CYS A 1 252 ? 63.740 15.319 -56.784 1.00 45.62 252 CYS A O 1
ATOM 2028 N N . PRO A 1 253 ? 62.748 14.391 -54.994 1.00 49.44 253 PRO A N 1
ATOM 2029 C CA . PRO A 1 253 ? 62.953 15.373 -53.928 1.00 49.44 253 PRO A CA 1
ATOM 2030 C C . PRO A 1 253 ? 62.597 14.928 -52.498 1.00 49.44 253 PRO A C 1
ATOM 2032 O O . PRO A 1 253 ? 61.696 14.145 -52.216 1.00 49.44 253 PRO A O 1
ATOM 2035 N N . ARG A 1 254 ? 63.381 15.540 -51.615 1.00 46.12 254 ARG A N 1
ATOM 2036 C CA . ARG A 1 254 ? 63.238 15.869 -50.196 1.00 46.12 254 ARG A CA 1
ATOM 2037 C C . ARG A 1 254 ? 61.818 15.813 -49.595 1.00 46.12 254 ARG A C 1
ATOM 2039 O O . ARG A 1 254 ? 60.913 16.519 -50.022 1.00 46.12 254 ARG A O 1
ATOM 2046 N N . ALA A 1 255 ? 61.744 15.029 -48.520 1.00 49.47 255 ALA A N 1
ATOM 2047 C CA . ALA A 1 255 ? 60.889 15.103 -47.334 1.00 49.47 255 ALA A CA 1
ATOM 2048 C C . ALA A 1 255 ? 59.827 16.221 -47.268 1.00 49.47 255 ALA A C 1
ATOM 2050 O O . ALA A 1 255 ? 60.142 17.382 -47.004 1.00 49.47 255 ALA A O 1
ATOM 2051 N N . ALA A 1 256 ? 58.562 15.801 -47.340 1.00 45.88 256 ALA A N 1
ATOM 2052 C CA . ALA A 1 256 ? 57.436 16.452 -46.685 1.00 45.88 256 ALA A CA 1
ATOM 2053 C C . ALA A 1 256 ? 56.866 15.47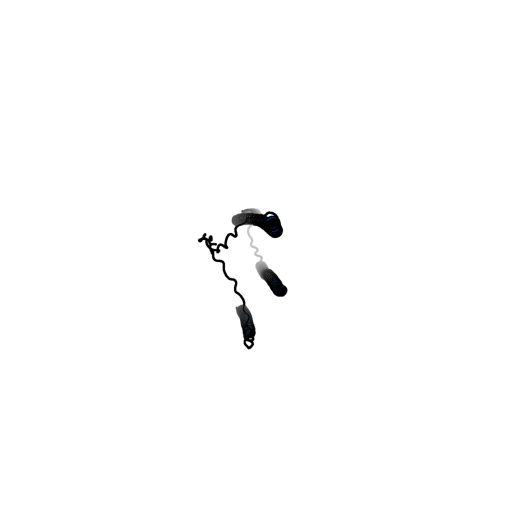7 -45.638 1.00 45.88 256 ALA A C 1
ATOM 2055 O O . ALA A 1 256 ? 56.630 14.301 -45.909 1.00 45.88 256 ALA A O 1
ATOM 2056 N N . THR A 1 257 ? 56.738 15.981 -44.419 1.00 57.81 257 THR A N 1
ATOM 2057 C CA . THR A 1 257 ? 56.255 15.341 -43.189 1.00 57.81 257 THR A CA 1
ATOM 2058 C C . THR A 1 257 ? 54.900 14.637 -43.332 1.00 57.81 257 THR A C 1
ATOM 2060 O O . THR A 1 257 ? 53.954 15.271 -43.800 1.00 57.81 257 THR A O 1
ATOM 2063 N N . PRO A 1 258 ? 54.734 13.406 -42.809 1.00 49.03 258 PRO A N 1
ATOM 2064 C CA . PRO A 1 258 ? 53.421 12.865 -42.494 1.00 49.03 258 PRO A CA 1
ATOM 2065 C C . PRO A 1 258 ? 52.966 13.358 -41.116 1.00 49.03 258 PRO A C 1
ATOM 2067 O O . PRO A 1 258 ? 53.639 13.161 -40.105 1.00 49.03 258 PRO A O 1
ATOM 2070 N N . TRP A 1 259 ? 51.793 13.983 -41.103 1.00 38.47 259 TRP A N 1
ATOM 2071 C CA . TRP A 1 259 ? 50.944 14.178 -39.933 1.00 38.47 259 TRP A CA 1
ATOM 2072 C C . TRP A 1 259 ? 50.745 12.838 -39.205 1.00 38.47 259 TRP A C 1
ATOM 2074 O O . TRP A 1 259 ? 50.333 11.842 -39.802 1.00 38.47 259 TRP A O 1
ATOM 2084 N N . ALA A 1 260 ? 51.039 12.822 -37.908 1.00 39.75 260 ALA A N 1
ATOM 2085 C CA . ALA A 1 260 ? 50.835 11.688 -37.017 1.00 39.75 260 ALA A CA 1
ATOM 2086 C C . ALA A 1 260 ? 49.342 11.482 -36.697 1.00 39.75 260 ALA A C 1
ATOM 2088 O O . ALA A 1 260 ? 48.669 12.448 -36.337 1.00 39.75 260 ALA A O 1
ATOM 2089 N N . PRO A 1 261 ? 48.807 10.250 -36.709 1.00 43.09 261 PRO A N 1
ATOM 2090 C CA . PRO A 1 261 ? 47.640 9.931 -35.910 1.00 43.09 261 PRO A CA 1
ATOM 2091 C C . PRO A 1 261 ? 48.108 9.667 -34.476 1.00 43.09 261 PRO A C 1
ATOM 2093 O O . PRO A 1 261 ? 48.893 8.758 -34.204 1.00 43.09 261 PRO A O 1
ATOM 2096 N N . THR A 1 262 ? 47.631 10.492 -33.555 1.00 40.16 262 THR A N 1
ATOM 2097 C CA . THR A 1 262 ? 47.725 10.292 -32.112 1.00 40.16 262 THR A CA 1
ATOM 2098 C C . THR A 1 262 ? 47.135 8.933 -31.729 1.00 40.16 262 THR A C 1
ATOM 2100 O O . THR A 1 262 ? 45.938 8.687 -31.860 1.00 40.16 262 THR A O 1
ATOM 2103 N N . GLY A 1 263 ? 47.989 8.038 -31.234 1.00 34.31 263 GLY A N 1
ATOM 2104 C CA . GLY A 1 263 ? 47.563 6.839 -30.526 1.00 34.31 263 GLY A CA 1
ATOM 2105 C C . GLY A 1 263 ? 47.053 7.208 -29.135 1.00 34.31 263 GLY A C 1
ATOM 2106 O O . GLY A 1 263 ? 47.848 7.467 -28.236 1.00 34.31 263 GLY A O 1
ATOM 2107 N N . GLY A 1 264 ? 45.732 7.219 -28.962 1.00 42.72 264 GLY A N 1
ATOM 2108 C CA . GLY A 1 264 ? 45.087 6.981 -27.670 1.00 42.72 264 GLY A CA 1
ATOM 2109 C C . GLY A 1 264 ? 44.875 5.470 -27.455 1.00 42.72 264 GLY A C 1
ATOM 2110 O O . GLY 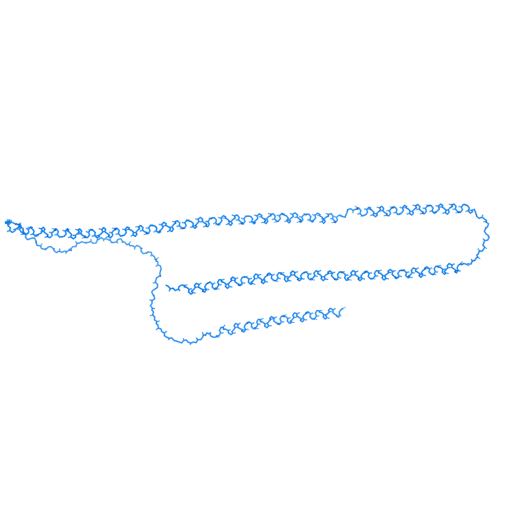A 1 264 ? 44.733 4.734 -28.436 1.00 42.72 264 GLY A O 1
ATOM 2111 N N . PRO A 1 265 ? 44.877 4.967 -26.209 1.00 46.91 265 PRO A N 1
ATOM 2112 C CA . PRO A 1 265 ? 44.812 3.536 -25.929 1.00 46.91 265 PRO A CA 1
ATOM 2113 C C . PRO A 1 265 ? 43.375 3.010 -26.056 1.00 46.91 265 PRO A C 1
ATOM 2115 O O . PRO A 1 265 ? 42.448 3.615 -25.526 1.00 46.91 265 PRO A O 1
ATOM 2118 N N . ASN A 1 266 ? 43.185 1.841 -26.678 1.00 36.16 266 ASN A N 1
ATOM 2119 C CA . ASN A 1 266 ? 41.961 1.051 -26.502 1.00 36.16 266 ASN A CA 1
ATOM 2120 C C . ASN A 1 266 ? 42.316 -0.436 -26.290 1.00 36.16 266 ASN A C 1
ATOM 2122 O O . ASN A 1 266 ? 43.255 -0.934 -26.921 1.00 36.16 266 ASN A O 1
ATOM 2126 N N . PRO A 1 267 ? 41.639 -1.155 -25.375 1.00 49.97 267 PRO A N 1
ATOM 2127 C CA . PRO A 1 267 ? 42.143 -2.387 -24.802 1.00 49.97 267 PRO A CA 1
ATOM 2128 C C . PRO A 1 267 ? 41.722 -3.633 -25.589 1.00 49.97 267 PRO A C 1
ATOM 2130 O O . PRO A 1 267 ? 40.673 -3.695 -26.220 1.00 49.97 267 PRO A O 1
ATOM 2133 N N . LYS A 1 268 ? 42.554 -4.667 -25.428 1.00 44.72 268 LYS A N 1
ATOM 2134 C CA . LYS A 1 268 ? 42.223 -6.101 -25.453 1.00 44.72 268 LYS A CA 1
ATOM 2135 C C . LYS A 1 268 ? 41.395 -6.601 -26.647 1.00 44.72 268 LYS A C 1
ATOM 2137 O O . LYS A 1 268 ? 40.173 -6.687 -26.594 1.00 44.72 268 LYS A O 1
ATOM 2142 N N . ARG A 1 269 ? 42.090 -7.218 -27.610 1.00 35.09 269 ARG A N 1
ATOM 2143 C CA . ARG A 1 269 ? 41.544 -8.378 -28.333 1.00 35.09 269 ARG A CA 1
ATOM 2144 C C . ARG A 1 269 ? 42.524 -9.545 -28.273 1.00 35.09 269 ARG A C 1
ATOM 2146 O O . ARG A 1 269 ? 43.510 -9.612 -28.998 1.00 35.09 269 ARG A O 1
ATOM 2153 N N . ARG A 1 270 ? 42.234 -10.447 -27.338 1.00 31.03 270 ARG A N 1
ATOM 2154 C CA . ARG A 1 270 ? 42.901 -11.728 -27.099 1.00 31.03 270 ARG A CA 1
ATOM 2155 C C . ARG A 1 270 ? 42.633 -12.646 -28.300 1.00 31.03 270 ARG A C 1
ATOM 2157 O O . ARG A 1 270 ? 41.477 -12.912 -28.614 1.00 31.03 270 ARG A O 1
ATOM 2164 N N . LYS A 1 271 ? 43.691 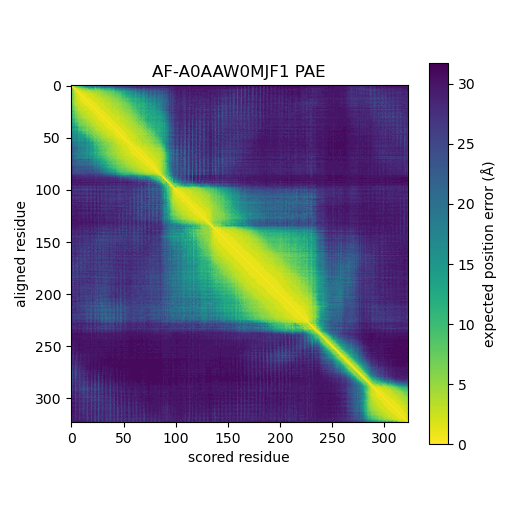-13.089 -28.985 1.00 34.53 271 LYS A N 1
ATOM 2165 C CA . LYS A 1 271 ? 43.635 -14.195 -29.950 1.00 34.53 271 LYS A CA 1
ATOM 2166 C C . LYS A 1 271 ? 43.695 -15.506 -29.174 1.00 34.53 271 LYS A C 1
ATOM 2168 O O . LYS A 1 271 ? 44.632 -15.732 -28.414 1.00 34.53 271 LYS A O 1
ATOM 2173 N N . GLU A 1 272 ? 42.699 -16.352 -29.384 1.00 33.72 272 GLU A N 1
ATOM 2174 C CA . GLU A 1 272 ? 42.780 -17.770 -29.065 1.00 33.72 272 GLU A CA 1
ATOM 2175 C C . GLU A 1 272 ? 43.790 -18.441 -29.998 1.00 33.72 272 GLU A C 1
ATOM 2177 O O . GLU A 1 272 ? 43.737 -18.276 -31.217 1.00 33.72 272 GLU A O 1
ATOM 2182 N N . THR A 1 273 ? 44.686 -19.233 -29.418 1.00 30.53 273 THR A N 1
ATOM 2183 C CA . THR A 1 273 ? 45.264 -20.395 -30.090 1.00 30.53 273 THR A CA 1
ATOM 2184 C C . THR A 1 273 ? 45.010 -21.610 -29.216 1.00 30.53 273 THR A C 1
ATOM 2186 O O . THR A 1 273 ? 45.066 -21.571 -27.990 1.00 30.53 273 THR A O 1
ATOM 2189 N N . ARG A 1 274 ? 44.586 -22.652 -29.915 1.00 36.69 274 ARG A N 1
ATOM 2190 C CA . ARG A 1 274 ? 44.015 -23.903 -29.455 1.00 36.69 274 ARG A CA 1
ATOM 2191 C C . ARG A 1 274 ? 45.149 -24.906 -29.316 1.00 36.69 274 ARG A C 1
ATOM 2193 O O . ARG A 1 274 ? 45.783 -25.204 -30.321 1.00 36.69 274 ARG A O 1
ATOM 2200 N N . GLU A 1 275 ? 45.311 -25.501 -28.142 1.00 30.33 275 GLU A N 1
ATOM 2201 C CA . GLU A 1 275 ? 45.987 -26.791 -28.016 1.00 30.33 275 GLU A CA 1
ATOM 2202 C C . GLU A 1 275 ? 45.098 -27.775 -27.260 1.00 30.33 275 GLU A C 1
ATOM 2204 O O . GLU A 1 275 ? 44.618 -27.532 -26.155 1.00 30.33 275 GLU A O 1
ATOM 2209 N N . ARG A 1 276 ? 44.832 -28.892 -27.939 1.00 40.97 276 ARG A N 1
ATOM 2210 C CA . ARG A 1 276 ? 44.233 -30.099 -27.385 1.00 40.97 276 ARG A CA 1
ATOM 2211 C C . ARG A 1 276 ? 45.339 -30.879 -26.679 1.00 40.97 276 ARG A C 1
ATOM 2213 O O . ARG A 1 276 ? 46.227 -31.394 -27.348 1.00 40.97 276 ARG A O 1
ATOM 2220 N N . GLY A 1 277 ? 45.202 -31.056 -25.371 1.00 32.19 277 GLY A N 1
ATOM 2221 C CA . GLY A 1 277 ? 45.904 -32.066 -24.582 1.00 32.19 277 GLY A CA 1
ATOM 2222 C C . GLY A 1 277 ? 44.882 -32.900 -23.814 1.00 32.19 277 GLY A C 1
ATOM 2223 O O . GLY A 1 277 ? 43.992 -32.364 -23.167 1.00 32.19 277 GLY A O 1
ATOM 2224 N N . ARG A 1 278 ? 44.957 -34.217 -23.977 1.00 37.47 278 ARG A N 1
ATOM 2225 C CA . ARG A 1 278 ? 44.033 -35.229 -23.458 1.00 37.47 278 ARG A CA 1
ATOM 2226 C C . ARG A 1 278 ? 44.266 -35.503 -21.962 1.00 37.47 278 ARG A C 1
ATOM 2228 O O . ARG A 1 278 ? 45.397 -35.776 -21.589 1.00 37.47 278 ARG A O 1
ATOM 2235 N N . GLY A 1 279 ? 43.171 -35.658 -21.213 1.00 37.97 279 GLY A N 1
ATOM 2236 C CA . GLY A 1 279 ? 42.945 -36.815 -20.331 1.00 37.97 279 GLY A CA 1
ATOM 2237 C C . GLY A 1 279 ? 43.323 -36.722 -18.844 1.00 37.97 279 GLY A C 1
ATOM 2238 O O . GLY A 1 279 ? 44.392 -36.235 -18.498 1.00 37.97 279 GLY A O 1
ATOM 2239 N N . ARG A 1 280 ? 42.461 -37.385 -18.044 1.00 35.78 280 ARG A N 1
ATOM 2240 C CA . ARG A 1 280 ? 42.431 -37.650 -16.581 1.00 35.78 280 ARG A CA 1
ATOM 2241 C C . ARG A 1 280 ? 41.623 -36.587 -15.819 1.00 35.78 280 ARG A C 1
ATOM 2243 O O . ARG A 1 280 ? 42.020 -35.439 -15.807 1.00 35.78 280 ARG A O 1
ATOM 2250 N N . GLY A 1 281 ? 40.437 -36.841 -15.264 1.00 44.28 281 GLY A N 1
ATOM 2251 C CA . GLY A 1 281 ? 39.842 -38.082 -14.764 1.00 44.28 281 GLY A CA 1
ATOM 2252 C C . GLY A 1 281 ? 40.050 -38.146 -13.251 1.00 44.28 281 GLY A C 1
ATOM 2253 O O . GLY A 1 281 ? 41.174 -38.400 -12.834 1.00 44.28 281 GLY A O 1
ATOM 2254 N N . GLY A 1 282 ? 38.975 -37.929 -12.486 1.00 46.22 282 GLY A N 1
ATOM 2255 C CA . GLY A 1 282 ? 38.932 -37.994 -11.019 1.00 46.22 282 GLY A CA 1
ATOM 2256 C C . GLY A 1 282 ? 38.487 -36.671 -10.389 1.00 46.22 282 GLY A C 1
ATOM 2257 O O . GLY A 1 282 ? 38.853 -35.626 -10.902 1.00 46.22 282 GLY A O 1
ATOM 2258 N N . GLU A 1 283 ? 37.735 -36.750 -9.288 1.00 43.78 283 GLU A N 1
ATOM 2259 C CA . GLU A 1 283 ? 37.297 -35.646 -8.405 1.00 43.78 283 GLU A CA 1
ATOM 2260 C C . GLU A 1 283 ? 35.964 -34.976 -8.787 1.00 43.78 283 GLU A C 1
ATOM 2262 O O . GLU A 1 283 ? 35.899 -33.874 -9.326 1.00 43.78 283 GLU A O 1
ATOM 2267 N N . GLY A 1 284 ? 34.856 -35.661 -8.483 1.00 44.00 284 GLY A N 1
ATOM 2268 C CA . GLY A 1 284 ? 33.513 -35.076 -8.569 1.00 44.00 284 GLY A CA 1
ATOM 2269 C C . GLY A 1 284 ? 32.425 -35.760 -7.734 1.00 44.00 284 GLY A C 1
ATOM 2270 O O . GLY A 1 284 ? 31.261 -35.415 -7.903 1.00 44.00 284 GLY A O 1
ATOM 2271 N N . GLU A 1 285 ? 32.764 -36.707 -6.851 1.00 47.69 285 GLU A N 1
ATOM 2272 C CA . GLU A 1 285 ? 31.775 -37.434 -6.030 1.00 47.69 285 GLU A CA 1
ATOM 2273 C C . GLU A 1 285 ? 31.724 -37.005 -4.549 1.00 47.69 285 GLU A C 1
ATOM 2275 O O . GLU A 1 285 ? 30.798 -37.399 -3.850 1.00 47.69 285 GLU A O 1
ATOM 2280 N N . GLU A 1 286 ? 32.616 -36.137 -4.056 1.00 47.62 286 GLU A N 1
ATOM 2281 C CA . GLU A 1 286 ? 32.651 -35.792 -2.616 1.00 47.62 286 GLU A CA 1
ATOM 2282 C C . GLU A 1 286 ? 31.633 -34.711 -2.191 1.00 47.62 286 GLU A C 1
ATOM 2284 O O . GLU A 1 286 ? 31.196 -34.681 -1.044 1.00 47.62 286 GLU A O 1
ATOM 2289 N N . GLY A 1 287 ? 31.156 -33.859 -3.105 1.00 50.81 287 GLY A N 1
ATOM 2290 C CA . GLY A 1 287 ? 30.262 -32.741 -2.745 1.00 50.81 287 GLY A CA 1
ATOM 2291 C C . GLY A 1 287 ? 28.785 -33.110 -2.527 1.00 50.81 287 GLY A C 1
ATOM 2292 O O . GLY A 1 287 ? 28.000 -32.288 -2.044 1.00 50.81 287 GLY A O 1
ATOM 2293 N N . GLY A 1 288 ? 28.377 -34.320 -2.923 1.00 54.06 288 GLY A N 1
ATOM 2294 C CA . GLY A 1 288 ? 26.993 -34.792 -2.810 1.00 54.06 288 GLY A CA 1
ATOM 2295 C C . GLY A 1 288 ? 26.673 -35.444 -1.465 1.00 54.06 288 GLY A C 1
ATOM 2296 O O . GLY A 1 288 ? 25.532 -35.356 -1.003 1.00 54.06 288 GLY A O 1
ATOM 2297 N N . ASP A 1 289 ? 27.670 -36.067 -0.838 1.00 56.16 289 ASP A N 1
ATOM 2298 C CA . ASP A 1 289 ? 27.493 -36.810 0.412 1.00 56.16 289 ASP A CA 1
ATOM 2299 C C . ASP A 1 289 ? 27.497 -35.876 1.630 1.00 56.16 289 ASP A C 1
ATOM 2301 O O . ASP A 1 289 ? 26.636 -35.993 2.502 1.00 56.16 289 ASP A O 1
ATOM 2305 N N . GLU A 1 290 ? 28.343 -34.839 1.630 1.00 64.81 290 GLU A N 1
ATOM 2306 C CA . GLU A 1 290 ? 28.382 -33.841 2.711 1.00 64.81 290 GLU A CA 1
ATOM 2307 C C . GLU A 1 290 ? 27.048 -33.098 2.877 1.00 64.81 290 GLU A C 1
ATOM 2309 O O . GLU A 1 290 ? 26.559 -32.932 3.995 1.00 64.81 290 GLU A O 1
ATOM 2314 N N . ARG A 1 291 ? 26.392 -32.723 1.769 1.00 69.88 291 ARG A N 1
ATOM 2315 C CA . ARG A 1 291 ? 25.075 -32.056 1.806 1.00 69.88 291 ARG A CA 1
ATOM 2316 C C . ARG A 1 291 ? 23.964 -32.976 2.312 1.00 69.88 291 ARG A C 1
ATOM 2318 O O . ARG A 1 291 ? 23.014 -32.510 2.941 1.00 69.88 291 ARG A O 1
ATOM 2325 N N . ARG A 1 292 ? 24.058 -34.282 2.043 1.00 71.88 292 ARG A N 1
ATOM 2326 C CA . ARG A 1 292 ? 23.106 -35.278 2.561 1.00 71.88 292 ARG A CA 1
ATOM 2327 C C . ARG A 1 292 ? 23.333 -35.542 4.047 1.00 71.88 292 ARG A C 1
ATOM 2329 O O . ARG A 1 292 ? 22.358 -35.691 4.783 1.00 71.88 292 ARG A O 1
ATOM 2336 N N . GLU A 1 293 ? 24.581 -35.568 4.504 1.00 75.88 293 GLU A N 1
ATOM 2337 C CA . GLU A 1 293 ? 24.898 -35.673 5.929 1.00 75.88 293 GLU A CA 1
ATOM 2338 C C . GLU A 1 293 ? 24.489 -34.426 6.715 1.00 75.88 293 GLU A C 1
ATOM 2340 O O . GLU A 1 293 ? 23.955 -34.548 7.817 1.00 75.88 293 GLU A O 1
ATOM 2345 N N . GLU A 1 294 ? 24.690 -33.233 6.159 1.00 81.75 294 GLU A N 1
ATOM 2346 C CA . GLU A 1 294 ? 24.281 -31.976 6.786 1.00 81.75 294 GLU A CA 1
ATOM 2347 C C . GLU A 1 294 ? 22.760 -31.915 6.976 1.00 81.75 294 GLU A C 1
ATOM 2349 O O . GLU A 1 294 ? 22.287 -31.621 8.074 1.00 81.75 294 GLU A O 1
ATOM 2354 N N . MET A 1 295 ? 21.994 -32.324 5.960 1.00 78.75 295 MET A N 1
ATOM 2355 C CA . MET A 1 295 ? 20.535 -32.408 6.044 1.00 78.75 295 MET A CA 1
ATOM 2356 C C . MET A 1 295 ? 20.076 -33.397 7.127 1.00 78.75 295 MET A C 1
ATOM 2358 O O . MET A 1 295 ? 19.176 -33.084 7.905 1.00 78.75 295 MET A O 1
ATOM 2362 N N . ARG A 1 296 ? 20.738 -34.556 7.247 1.00 85.06 296 ARG A N 1
ATOM 2363 C CA . ARG A 1 296 ? 20.457 -35.531 8.316 1.00 85.06 296 ARG A CA 1
ATOM 2364 C C . ARG A 1 296 ? 20.792 -34.985 9.705 1.00 85.06 296 ARG A C 1
ATOM 2366 O O . ARG A 1 296 ? 20.041 -35.230 10.643 1.00 85.06 296 ARG A O 1
ATOM 2373 N N . ARG A 1 297 ? 21.889 -34.232 9.851 1.00 87.12 297 ARG A N 1
ATOM 2374 C CA . ARG A 1 297 ? 22.272 -33.579 11.119 1.00 87.12 297 ARG A CA 1
ATOM 2375 C C . ARG A 1 297 ? 21.301 -32.466 11.509 1.00 87.12 297 ARG A C 1
ATOM 2377 O O . ARG A 1 297 ? 21.063 -32.240 12.693 1.00 87.12 297 ARG A O 1
ATOM 2384 N N . GLU A 1 298 ? 20.746 -31.752 10.536 1.00 87.56 298 GLU A N 1
ATOM 2385 C CA . GLU A 1 298 ? 19.733 -30.733 10.802 1.00 87.56 298 GLU A CA 1
ATOM 2386 C C . GLU A 1 298 ? 18.385 -31.365 11.181 1.00 87.56 298 GLU A C 1
ATOM 2388 O O . GLU A 1 298 ? 17.702 -30.887 12.089 1.00 87.56 298 GLU A O 1
ATOM 2393 N N . GLU A 1 299 ? 18.025 -32.480 10.547 1.00 87.06 299 GLU A N 1
ATOM 2394 C CA . GLU A 1 299 ? 16.811 -33.234 10.852 1.00 87.06 299 GLU A CA 1
ATOM 2395 C C . GLU A 1 299 ? 16.851 -33.849 12.259 1.00 87.06 299 GLU A C 1
ATOM 2397 O O . GLU A 1 299 ? 15.893 -33.687 13.019 1.00 87.06 299 GLU A O 1
ATOM 2402 N N . THR A 1 300 ? 17.981 -34.432 12.676 1.00 90.88 300 THR A N 1
ATOM 2403 C CA . THR A 1 300 ? 18.141 -34.943 14.049 1.00 90.88 300 THR A CA 1
ATOM 2404 C C . THR A 1 300 ? 18.054 -33.833 15.096 1.00 90.88 300 THR A C 1
ATOM 2406 O O . THR A 1 300 ? 17.359 -33.999 16.098 1.00 90.88 300 THR A O 1
ATOM 2409 N N . ARG A 1 301 ? 18.652 -32.659 14.846 1.00 92.19 301 ARG A N 1
ATOM 2410 C CA . ARG A 1 301 ? 18.518 -31.482 15.729 1.00 92.19 301 ARG A CA 1
ATOM 2411 C C . ARG A 1 301 ? 17.069 -31.005 15.849 1.00 92.19 301 ARG A C 1
ATOM 2413 O O . ARG A 1 301 ? 16.617 -30.649 16.938 1.00 92.19 301 ARG A O 1
ATOM 2420 N N . ARG A 1 302 ? 16.313 -31.009 14.745 1.00 91.44 302 ARG A N 1
ATOM 2421 C CA . ARG A 1 302 ? 14.883 -30.652 14.748 1.00 91.44 302 ARG A CA 1
ATOM 2422 C C . ARG A 1 302 ? 14.046 -31.675 15.517 1.00 91.44 302 ARG A C 1
ATOM 2424 O O . ARG A 1 302 ? 13.114 -31.288 16.224 1.00 91.44 302 ARG A O 1
ATOM 2431 N N . GLU A 1 303 ? 14.363 -32.963 15.409 1.00 92.00 303 GLU A N 1
ATOM 2432 C CA . GLU A 1 303 ? 13.689 -34.012 16.179 1.00 92.00 303 GLU A CA 1
ATOM 2433 C C . GLU A 1 303 ? 13.988 -33.942 17.680 1.00 92.00 303 GLU A C 1
ATOM 2435 O O . GLU A 1 303 ? 13.066 -34.101 18.486 1.00 92.00 303 GLU A O 1
ATOM 2440 N N . GLU A 1 304 ? 15.233 -33.672 18.074 1.00 93.56 304 GLU A N 1
ATOM 2441 C CA . GLU A 1 304 ? 15.612 -33.494 19.481 1.00 93.56 304 GLU A CA 1
ATOM 2442 C C . GLU A 1 304 ? 14.867 -32.319 20.114 1.00 93.56 304 GLU A C 1
ATOM 2444 O O . GLU A 1 304 ? 14.230 -32.487 21.154 1.00 93.56 304 GLU A O 1
ATOM 2449 N N . MET A 1 305 ? 14.815 -31.174 19.430 1.00 90.38 305 MET A N 1
ATOM 2450 C CA . MET A 1 305 ? 14.092 -29.992 19.906 1.00 90.38 305 MET A CA 1
ATOM 2451 C C . MET A 1 305 ? 12.584 -30.268 20.072 1.00 90.38 305 MET A C 1
ATOM 2453 O O . MET A 1 305 ? 11.952 -29.839 21.040 1.00 90.38 305 MET A O 1
ATOM 2457 N N . ARG A 1 306 ? 11.990 -31.063 19.167 1.00 94.19 306 ARG A N 1
ATOM 2458 C CA . ARG A 1 306 ? 10.592 -31.519 19.280 1.00 94.19 306 ARG A CA 1
ATOM 2459 C C . ARG A 1 306 ? 10.381 -32.475 20.456 1.00 94.19 306 ARG A C 1
ATOM 2461 O O . ARG A 1 306 ? 9.343 -32.393 21.118 1.00 94.19 306 ARG A O 1
ATOM 2468 N N . LYS A 1 307 ? 11.321 -33.390 20.717 1.00 94.31 307 LYS A N 1
ATOM 2469 C CA . LYS A 1 307 ? 11.265 -34.300 21.876 1.00 94.31 307 LYS A CA 1
ATOM 2470 C C . LYS A 1 307 ? 11.377 -33.524 23.185 1.00 94.31 307 LYS A C 1
ATOM 2472 O O . LYS A 1 307 ? 10.555 -33.743 24.073 1.00 94.31 307 LYS A O 1
ATOM 2477 N N . GLU A 1 308 ? 12.300 -32.574 23.265 1.00 95.06 308 GLU A N 1
ATOM 2478 C CA . GLU A 1 308 ? 12.504 -31.732 24.443 1.00 95.06 308 GLU A CA 1
ATOM 2479 C C . GLU A 1 308 ? 11.266 -30.875 24.742 1.00 95.06 308 GLU A C 1
ATOM 2481 O O . GLU A 1 308 ? 10.786 -30.836 25.876 1.00 95.06 308 GLU A O 1
ATOM 2486 N N . MET A 1 309 ? 10.653 -30.279 23.715 1.00 89.50 309 MET A N 1
ATOM 2487 C CA . MET A 1 309 ? 9.409 -29.520 23.869 1.00 89.50 309 MET A CA 1
ATOM 2488 C C . MET A 1 309 ? 8.253 -30.401 24.373 1.00 89.50 309 MET A C 1
ATOM 2490 O O . MET A 1 309 ? 7.502 -29.998 25.265 1.00 89.50 309 MET A O 1
ATOM 2494 N N . ARG A 1 310 ? 8.126 -31.634 23.862 1.00 93.31 310 ARG A N 1
ATOM 2495 C CA . ARG A 1 310 ? 7.132 -32.610 24.347 1.00 93.31 310 ARG A CA 1
ATOM 2496 C C . ARG A 1 310 ? 7.393 -33.026 25.792 1.00 93.31 310 ARG A C 1
ATOM 2498 O O . ARG A 1 310 ? 6.443 -33.181 26.560 1.00 93.31 310 ARG A O 1
ATOM 2505 N N . GLU A 1 311 ? 8.652 -33.205 26.176 1.00 94.94 311 GLU A N 1
ATOM 2506 C CA . GLU A 1 311 ? 9.013 -33.548 27.548 1.00 94.94 311 GLU A CA 1
ATOM 2507 C C . GLU A 1 311 ? 8.745 -32.381 28.504 1.00 94.94 311 GLU A C 1
ATOM 2509 O O . GLU A 1 311 ? 8.163 -32.584 29.569 1.00 94.94 311 GLU A O 1
ATOM 2514 N N . ARG A 1 312 ? 9.046 -31.147 28.090 1.00 94.38 312 ARG A N 1
ATOM 2515 C CA . ARG A 1 312 ? 8.727 -29.926 28.841 1.00 94.38 312 ARG A CA 1
ATOM 2516 C C . ARG A 1 312 ? 7.223 -29.777 29.062 1.00 94.38 312 ARG A C 1
ATOM 2518 O O . ARG A 1 312 ? 6.797 -29.500 30.181 1.00 94.38 312 ARG A O 1
ATOM 2525 N N . MET A 1 313 ? 6.414 -30.059 28.040 1.00 88.94 313 MET A N 1
ATOM 2526 C CA . MET A 1 313 ? 4.951 -30.082 28.157 1.00 88.94 313 MET A CA 1
ATOM 2527 C C . MET A 1 313 ? 4.460 -31.188 29.099 1.00 88.94 313 MET A C 1
ATOM 2529 O O . MET A 1 313 ? 3.553 -30.962 29.896 1.00 88.94 313 MET A O 1
ATOM 2533 N N . ARG A 1 314 ? 5.076 -32.377 29.066 1.00 93.50 314 ARG A N 1
ATOM 2534 C CA . ARG A 1 314 ? 4.763 -33.461 30.012 1.00 93.50 314 ARG A CA 1
ATOM 2535 C C . ARG A 1 314 ? 5.140 -33.105 31.451 1.00 93.50 314 ARG A C 1
ATOM 2537 O O . ARG A 1 314 ? 4.369 -33.412 32.354 1.00 93.50 314 ARG A O 1
ATOM 2544 N N . ARG A 1 315 ? 6.287 -32.458 31.674 1.00 93.06 315 ARG A N 1
ATOM 2545 C CA . ARG A 1 315 ? 6.712 -31.979 33.000 1.00 93.06 315 ARG A CA 1
ATOM 2546 C C . ARG A 1 315 ? 5.762 -30.909 33.531 1.00 93.06 315 ARG A C 1
ATOM 2548 O O . ARG A 1 315 ? 5.356 -31.007 34.682 1.00 93.06 315 ARG A O 1
ATOM 2555 N N . LYS A 1 316 ? 5.345 -29.965 32.681 1.00 91.31 316 LYS A N 1
ATOM 2556 C CA . LYS A 1 316 ? 4.365 -28.929 33.037 1.00 91.31 316 LYS A CA 1
ATOM 2557 C C . LYS A 1 316 ? 3.035 -29.543 33.486 1.00 91.31 316 LYS A C 1
ATOM 2559 O O . LYS A 1 316 ? 2.591 -29.272 34.591 1.00 91.31 316 LYS A O 1
ATOM 2564 N N . ARG A 1 317 ? 2.494 -30.485 32.704 1.00 89.00 317 ARG A N 1
ATOM 2565 C CA . ARG A 1 317 ? 1.261 -31.211 33.060 1.00 89.00 317 ARG A CA 1
ATOM 2566 C C . ARG A 1 317 ? 1.373 -32.023 34.353 1.00 89.00 317 ARG A C 1
ATOM 2568 O O . ARG A 1 317 ? 0.396 -32.158 35.072 1.00 89.00 317 ARG A O 1
ATOM 2575 N N . ARG A 1 318 ? 2.547 -32.594 34.651 1.00 89.88 318 ARG A N 1
ATOM 2576 C CA . ARG A 1 318 ? 2.778 -33.313 35.918 1.00 89.88 318 ARG A CA 1
ATOM 2577 C C . ARG A 1 318 ? 2.856 -32.370 37.118 1.00 89.88 318 ARG A C 1
ATOM 2579 O O . ARG A 1 318 ? 2.408 -32.758 38.185 1.00 89.88 318 ARG A O 1
ATOM 2586 N N . ALA A 1 319 ? 3.422 -31.176 36.947 1.00 83.94 319 ALA A N 1
ATOM 2587 C CA . ALA A 1 319 ? 3.461 -30.159 37.996 1.00 83.94 319 ALA A CA 1
ATOM 2588 C C . ALA A 1 319 ? 2.063 -29.588 38.280 1.00 83.94 319 ALA A C 1
ATOM 2590 O O . ALA A 1 319 ? 1.701 -29.441 39.438 1.00 83.94 319 ALA A O 1
ATOM 2591 N N . GLU A 1 320 ? 1.264 -29.352 37.235 1.00 80.75 320 GLU A N 1
ATOM 2592 C CA . GLU A 1 320 ? -0.134 -28.904 37.352 1.00 80.75 320 GLU A CA 1
ATOM 2593 C C . GLU A 1 320 ? -1.045 -29.949 38.015 1.00 80.75 320 GLU A C 1
ATOM 2595 O O . GLU A 1 320 ? -2.023 -29.583 38.644 1.00 80.75 320 GLU A O 1
ATOM 2600 N N . ALA A 1 321 ? -0.730 -31.244 37.904 1.00 81.69 321 ALA A N 1
ATOM 2601 C CA . ALA A 1 321 ? -1.503 -32.315 38.542 1.00 81.69 321 ALA A CA 1
ATOM 2602 C C . ALA A 1 321 ? -1.081 -32.624 39.994 1.00 81.69 321 ALA A C 1
ATOM 2604 O O . ALA A 1 321 ? -1.688 -33.488 40.624 1.00 81.69 321 ALA A O 1
ATOM 2605 N N . ALA A 1 322 ? -0.005 -32.006 40.494 1.00 76.31 322 ALA A N 1
ATOM 2606 C CA . ALA A 1 322 ? 0.568 -32.274 41.818 1.00 76.31 322 ALA A CA 1
ATOM 2607 C C . ALA A 1 322 ? 0.451 -31.093 42.800 1.00 76.31 322 ALA A C 1
ATOM 2609 O O . ALA A 1 322 ? 0.854 -31.244 43.955 1.00 76.31 322 ALA A O 1
ATOM 2610 N N . GLY A 1 323 ? -0.042 -29.940 42.340 1.00 64.50 323 GLY A N 1
ATOM 2611 C CA . GLY A 1 323 ? -0.420 -28.789 43.168 1.00 64.50 323 GLY A CA 1
ATOM 2612 C C . GLY A 1 323 ? -1.930 -28.706 43.296 1.00 64.50 323 GLY A C 1
ATOM 2613 O O . GLY A 1 323 ? -2.375 -28.216 44.353 1.00 64.50 323 GLY A O 1
#

pLDDT: mean 82.59, std 20.74, range [30.33, 98.75]

Foldseek 3Di:
DPCVVVVVVVVVVVVVVVVVVVVVVVVVVVVVVVVVVVVVVVVVVVVVVVVVVVVVVVVVVVVVVVVVVVVVVVVVVVVVVVVVVPPDDDPDDDDDDPVVVVVVVVVVVVVVVVVVVVVVVVVVVVVVVCVVPPDDVVVVVVVVVVVVVVVVVVVVVVVVVVVVVVVVVVVVVVVVVVVVVVVVVVVVVVVVVVVVVVVVVVVVVVVVVVVVVVVVVVVVVVVVVVVVVVCVVCPVVDDDDDDDDDDDDDDDDDDDDDDDDDDDDDDDDDDDDDDDDDDDDDDDPPPPVVVVVVVVVVVVVVVVVVVVVVVVVVVVVVVVVPD